Protein AF-A0A7K2YW62-F1 (afdb_monomer_lite)

Secondary structure (DSSP, 8-state):
-HHHHHHHHHHHHHTS----S---------------------------S--EEE--SPPPP--SSS-EEEEGGGTTEEEE-BTTEEEETTEEEEEEEEEEEEETTEEEEEEEEEEEPTT-S--EEEEEEEEE-GGG-SSSPPEEEEEEEEEEPPTT-SEEEEEEETTEEEEEEEETTEEEEEEEEEE-GGGBEEEE--

Foldseek 3Di:
DVVVVVVVVVVVVVVPPDPDDDDDDDDDDDDDDDDDPDDDDDDPDDDPFKFKAADDDDAFDDDPQFAWDFDPVVVGDIDTHDNQWDDDPLKIKGWDDWGWMAIPNFTKIKTWIWIAHNVGDFIKIKIWIWGFDPVQPDVHGDTDTQAIDIGTDDPQFPDWDWYIDPRFIWIWTHHPPDDIDIWGWGQDPPRYTDTDDD

Radius of gyration: 22.55 Å; chains: 1; bounding box: 56×53×60 Å

Sequence (198 aa):
MIVQLIIFIVVTVLAALAIAAFQDDDGGDGPDKASAAAGPVAPQRAGAGTRIGPAAGSVPVADWADRTYSDPSAGGAGFTLTDGAADVGSDRVTLGEVIPANLDGEPAVVVVLTRTPGAGGPPTHLVELFTFAAGNAGPTPSPVGVAAVAVPADPRAVATRWAVGNDAILRIRSYVDSPDETTRYLPGPAGVLVPVGP

pLDDT: mean 80.13, std 22.0, range [32.53, 98.62]

Structure (mmCIF, N/CA/C/O backbone):
data_AF-A0A7K2YW62-F1
#
_entry.id   AF-A0A7K2YW62-F1
#
loop_
_atom_site.group_PDB
_atom_site.id
_atom_site.type_symbol
_atom_site.label_atom_id
_atom_site.label_alt_id
_atom_site.label_comp_id
_atom_site.label_asym_id
_atom_site.label_entity_id
_atom_site.label_seq_id
_atom_site.pdbx_PDB_ins_code
_atom_site.Cartn_x
_atom_site.Cartn_y
_atom_site.Cartn_z
_atom_site.occupancy
_atom_site.B_iso_or_equiv
_atom_site.auth_seq_id
_atom_site.auth_comp_id
_atom_site.auth_asym_id
_atom_site.auth_atom_id
_atom_site.pdbx_PDB_model_num
ATOM 1 N N . MET A 1 1 ? 16.498 33.620 -3.899 1.00 57.81 1 MET A N 1
ATOM 2 C CA . MET A 1 1 ? 16.223 33.702 -2.444 1.00 57.81 1 MET A CA 1
ATOM 3 C C . MET A 1 1 ? 15.095 34.662 -2.053 1.00 57.81 1 MET A C 1
ATOM 5 O O . MET A 1 1 ? 14.438 34.378 -1.068 1.00 57.81 1 MET A O 1
ATOM 9 N N . ILE A 1 2 ? 14.811 35.747 -2.790 1.00 53.44 2 ILE A N 1
ATOM 10 C CA . ILE A 1 2 ? 13.751 36.714 -2.410 1.00 53.44 2 ILE A CA 1
ATOM 11 C C . ILE A 1 2 ? 12.322 36.159 -2.608 1.00 53.44 2 ILE A C 1
ATOM 13 O O . ILE A 1 2 ? 11.441 36.418 -1.798 1.00 53.44 2 ILE A O 1
ATOM 17 N N . VAL A 1 3 ? 12.095 35.321 -3.626 1.00 50.81 3 VAL A N 1
ATOM 18 C CA . VAL A 1 3 ? 10.762 34.760 -3.941 1.00 50.81 3 VAL A CA 1
ATOM 19 C C . VAL A 1 3 ? 10.260 33.783 -2.864 1.00 50.81 3 VAL A C 1
ATOM 21 O O . VAL A 1 3 ? 9.075 33.746 -2.559 1.00 50.81 3 VAL A O 1
ATOM 24 N N . GLN A 1 4 ? 11.167 33.040 -2.226 1.00 52.06 4 GLN A N 1
ATOM 25 C CA . GLN A 1 4 ? 10.828 32.051 -1.195 1.00 52.06 4 GLN A CA 1
ATOM 26 C C . GLN A 1 4 ? 10.422 32.711 0.137 1.00 52.06 4 GLN A C 1
ATOM 28 O O . GLN A 1 4 ? 9.594 32.169 0.862 1.00 52.06 4 GLN A O 1
ATOM 33 N N . LEU A 1 5 ? 10.941 33.915 0.417 1.00 52.81 5 LEU A N 1
ATOM 34 C CA . LEU A 1 5 ? 10.587 34.707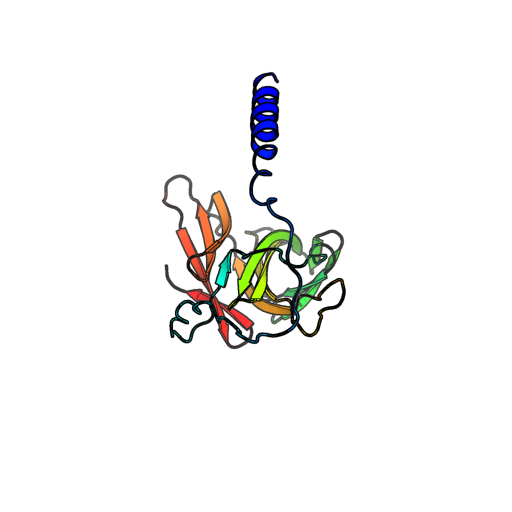 1.600 1.00 52.81 5 LEU A CA 1
ATOM 35 C C . LEU A 1 5 ? 9.173 35.310 1.483 1.00 52.81 5 LEU A C 1
ATOM 37 O O . LEU A 1 5 ? 8.438 35.350 2.465 1.00 52.81 5 LEU A O 1
ATOM 41 N N . ILE A 1 6 ? 8.764 35.723 0.276 1.00 55.66 6 ILE A N 1
ATOM 42 C CA . ILE A 1 6 ? 7.431 36.299 0.024 1.00 55.66 6 ILE A CA 1
ATOM 43 C C . ILE A 1 6 ? 6.335 35.238 0.203 1.00 55.66 6 ILE A C 1
ATOM 45 O O . ILE A 1 6 ? 5.309 35.514 0.819 1.00 55.66 6 ILE A O 1
ATOM 49 N N . ILE A 1 7 ? 6.573 34.008 -0.264 1.00 55.28 7 ILE A N 1
ATOM 50 C CA . ILE A 1 7 ? 5.615 32.900 -0.118 1.00 55.28 7 ILE A CA 1
ATOM 51 C C . ILE A 1 7 ? 5.414 32.547 1.363 1.00 55.28 7 ILE A C 1
ATOM 53 O O . ILE A 1 7 ? 4.280 32.357 1.799 1.00 55.28 7 ILE A O 1
ATOM 57 N N . PHE A 1 8 ? 6.486 32.538 2.162 1.00 50.50 8 PHE A N 1
ATOM 58 C CA . PHE A 1 8 ? 6.389 32.236 3.593 1.00 50.50 8 PHE A CA 1
ATOM 59 C C . PHE A 1 8 ? 5.593 33.300 4.369 1.00 50.50 8 PHE A C 1
ATOM 61 O O . PHE A 1 8 ? 4.803 32.964 5.252 1.00 50.50 8 PHE A O 1
ATOM 68 N N . ILE A 1 9 ? 5.735 34.581 4.008 1.00 54.38 9 ILE A N 1
ATOM 69 C CA . ILE A 1 9 ? 5.003 35.682 4.656 1.00 54.38 9 ILE A CA 1
ATOM 70 C C . ILE A 1 9 ? 3.510 35.654 4.282 1.00 54.38 9 ILE A C 1
ATOM 72 O O . ILE A 1 9 ? 2.667 35.848 5.154 1.00 54.38 9 ILE A O 1
ATOM 76 N N . VAL A 1 10 ? 3.156 35.333 3.031 1.00 51.34 10 VAL A N 1
ATOM 77 C CA . VAL A 1 10 ? 1.742 35.246 2.606 1.00 51.34 10 VAL A CA 1
ATOM 78 C C . VAL A 1 10 ? 1.021 34.058 3.255 1.00 51.34 10 VAL A C 1
ATOM 80 O O . VAL A 1 10 ? -0.120 34.203 3.693 1.00 51.34 10 VAL A O 1
ATOM 83 N N . VAL A 1 11 ? 1.684 32.904 3.392 1.00 51.78 11 VAL A N 1
ATOM 84 C CA . VAL A 1 11 ? 1.084 31.716 4.031 1.00 51.78 11 VAL A CA 1
ATOM 85 C C . VAL A 1 11 ? 0.915 31.909 5.543 1.00 51.78 11 VAL A C 1
ATOM 87 O O . VAL A 1 11 ? -0.086 31.474 6.107 1.00 51.78 11 VAL A O 1
ATOM 90 N N . THR A 1 12 ? 1.832 32.625 6.200 1.00 45.44 12 THR A N 1
ATOM 91 C CA . THR A 1 12 ? 1.751 32.856 7.654 1.00 45.44 12 THR A CA 1
ATOM 92 C C . THR A 1 12 ? 0.661 33.873 8.024 1.00 45.44 12 THR A C 1
ATOM 94 O O . THR A 1 12 ? 0.016 33.724 9.059 1.00 45.44 12 THR A O 1
ATOM 97 N N . VAL A 1 13 ? 0.379 34.871 7.174 1.00 44.81 13 VAL A N 1
ATOM 98 C CA . VAL A 1 13 ? -0.687 35.863 7.438 1.00 44.81 13 VAL A CA 1
ATOM 99 C C . VAL A 1 13 ? -2.095 35.286 7.207 1.00 44.81 13 VAL A C 1
ATOM 101 O O . VAL A 1 13 ? -3.034 35.688 7.890 1.00 44.81 13 VAL A O 1
ATOM 104 N N . LEU A 1 14 ? -2.258 34.289 6.328 1.00 43.44 14 LEU A N 1
ATOM 105 C CA . LEU A 1 14 ? -3.552 33.621 6.108 1.00 43.44 14 LEU A CA 1
ATOM 106 C C . LEU A 1 14 ? -3.931 32.609 7.206 1.00 43.44 14 LEU A C 1
ATOM 108 O O . LEU A 1 14 ? -5.101 32.258 7.321 1.00 43.44 14 LEU A O 1
ATOM 112 N N . ALA A 1 15 ? -2.986 32.185 8.050 1.00 42.28 15 ALA A N 1
ATOM 113 C CA . ALA A 1 15 ? -3.249 31.259 9.156 1.00 42.28 15 ALA A CA 1
ATOM 114 C C . ALA A 1 15 ? -3.751 31.941 10.449 1.00 42.28 15 ALA A C 1
ATOM 116 O O . ALA A 1 15 ? -4.111 31.249 11.398 1.00 42.28 15 ALA A O 1
ATOM 117 N N . ALA A 1 16 ? -3.797 33.278 10.506 1.00 44.84 16 ALA A N 1
ATOM 118 C CA . ALA A 1 16 ? -4.102 34.027 11.732 1.00 44.84 16 ALA A CA 1
ATOM 119 C C . ALA A 1 16 ? -5.469 34.744 11.746 1.00 44.84 16 ALA A C 1
ATOM 121 O O . ALA A 1 16 ? -5.762 35.463 12.699 1.00 44.84 16 ALA A O 1
ATOM 122 N N . LEU A 1 17 ? -6.329 34.563 10.735 1.00 45.72 17 LEU A N 1
ATOM 123 C CA . LEU A 1 17 ? -7.608 35.282 10.637 1.00 45.72 17 LEU A CA 1
ATOM 124 C C . LEU A 1 17 ? -8.813 34.335 10.523 1.00 45.72 17 LEU A C 1
ATOM 126 O O . LEU A 1 17 ? -9.513 34.324 9.516 1.00 45.72 17 LEU A O 1
ATOM 130 N N . ALA A 1 18 ? -9.053 33.538 11.565 1.00 46.16 18 ALA A N 1
ATOM 131 C CA . ALA A 1 18 ? -10.320 32.825 11.763 1.00 46.16 18 ALA A CA 1
ATOM 132 C C . ALA A 1 18 ? -10.539 32.442 13.241 1.00 46.16 18 ALA A C 1
ATOM 134 O O . ALA A 1 18 ? -10.834 31.296 13.560 1.00 46.16 18 ALA A O 1
ATOM 135 N N . ILE A 1 19 ? -10.380 33.395 14.164 1.00 47.38 19 ILE A N 1
ATOM 136 C CA . ILE A 1 19 ? -10.898 33.262 15.536 1.00 47.38 19 ILE A CA 1
ATOM 137 C C . ILE A 1 19 ? -11.647 34.551 15.862 1.00 47.38 19 ILE A C 1
ATOM 139 O O . ILE A 1 19 ? -11.109 35.457 16.486 1.00 47.38 19 ILE A O 1
ATOM 143 N N . ALA A 1 20 ? -12.870 34.667 15.352 1.00 45.06 20 ALA A N 1
ATOM 144 C CA . ALA A 1 20 ? -13.828 35.682 15.777 1.00 45.06 20 ALA A CA 1
ATOM 145 C C . ALA A 1 20 ? -15.228 35.297 15.288 1.00 45.06 20 ALA A C 1
ATOM 147 O O . ALA A 1 20 ? -15.670 35.753 14.239 1.00 45.06 20 ALA A O 1
ATOM 148 N N . ALA A 1 21 ? -15.910 34.433 16.036 1.00 47.75 21 ALA A N 1
ATOM 149 C CA . ALA A 1 21 ? -17.364 34.462 16.164 1.00 47.75 21 ALA A CA 1
ATOM 150 C C . ALA A 1 21 ? -17.775 33.555 17.330 1.00 47.75 21 ALA A C 1
ATOM 152 O O . ALA A 1 21 ? -17.294 32.429 17.424 1.00 47.75 21 ALA A O 1
ATOM 153 N N . PHE A 1 22 ? -18.699 34.060 18.150 1.00 48.50 22 PHE A N 1
ATOM 154 C CA . PHE A 1 22 ? -19.422 33.388 19.237 1.00 48.50 22 PHE A CA 1
ATOM 155 C C . PHE A 1 22 ? -18.778 33.418 20.626 1.00 48.50 22 PHE A C 1
ATOM 157 O O . PHE A 1 22 ? -18.476 32.381 21.207 1.00 48.50 22 PHE A O 1
ATOM 164 N N . GLN A 1 23 ? -18.683 34.621 21.194 1.00 48.25 23 GLN A N 1
ATOM 165 C CA . GLN A 1 23 ? -18.905 34.825 22.627 1.00 48.25 23 GLN A CA 1
ATOM 166 C C . GLN A 1 23 ? -19.709 36.114 22.818 1.00 48.25 23 GLN A C 1
ATOM 168 O O . GLN A 1 23 ? -19.146 37.196 22.775 1.00 48.25 23 GLN A O 1
ATOM 173 N N . ASP A 1 24 ? -21.022 35.955 22.956 1.00 38.53 24 ASP A N 1
ATOM 174 C CA . ASP A 1 24 ? -21.954 36.880 23.609 1.00 38.53 24 ASP A CA 1
ATOM 175 C C . ASP A 1 24 ? -23.173 36.023 23.984 1.00 38.53 24 ASP A C 1
ATOM 177 O O . ASP A 1 24 ? -23.853 35.492 23.105 1.00 38.53 24 ASP A O 1
ATOM 181 N N . ASP A 1 25 ? -23.366 35.714 25.263 1.00 38.94 25 ASP A N 1
ATOM 182 C CA . ASP A 1 25 ? -24.184 36.533 26.169 1.00 38.94 25 ASP A CA 1
ATOM 183 C C . ASP A 1 25 ? -24.491 35.723 27.445 1.00 38.94 25 ASP A C 1
ATOM 185 O O . ASP A 1 25 ? -24.823 34.534 27.399 1.00 38.94 25 ASP A O 1
ATOM 189 N N . ASP A 1 26 ? -24.319 36.376 28.588 1.00 45.12 26 ASP A N 1
ATOM 190 C CA . ASP A 1 26 ? -24.531 35.832 29.926 1.00 45.12 26 ASP A CA 1
ATOM 191 C C . ASP A 1 26 ? -26.024 35.815 30.293 1.00 45.12 26 ASP A C 1
ATOM 193 O O . ASP A 1 26 ? -26.761 36.765 30.035 1.00 45.12 26 ASP A O 1
ATOM 197 N N . GLY A 1 27 ? -26.433 34.799 31.059 1.00 37.59 27 GLY A N 1
ATOM 198 C CA . GLY A 1 27 ? -27.477 34.965 32.074 1.00 37.59 27 GLY A CA 1
ATOM 199 C C . GLY A 1 27 ? -28.699 34.050 31.971 1.00 37.59 27 GLY A C 1
ATOM 200 O O . GLY A 1 27 ? -29.381 33.984 30.953 1.00 37.59 27 GLY A O 1
ATOM 201 N N . GLY A 1 28 ? -29.049 33.431 33.105 1.00 37.34 28 GLY A N 1
ATOM 202 C CA . GLY A 1 28 ? -30.430 33.033 33.391 1.00 37.34 28 GLY A CA 1
ATOM 203 C C . GLY A 1 28 ? -30.590 31.672 34.061 1.00 37.34 28 GLY A C 1
ATOM 204 O O . GLY A 1 28 ? -30.522 30.640 33.404 1.00 37.34 28 GLY A O 1
ATOM 205 N N . ASP A 1 29 ? -30.864 31.696 35.364 1.00 47.38 29 ASP A N 1
ATOM 206 C CA . ASP A 1 29 ? -31.201 30.562 36.227 1.00 47.38 29 ASP A CA 1
ATOM 207 C C . ASP A 1 29 ? -32.405 29.721 35.755 1.00 47.38 29 ASP A C 1
ATOM 209 O O . ASP A 1 29 ? -33.421 30.255 35.305 1.00 47.38 29 ASP A O 1
ATOM 213 N N . GLY A 1 30 ? -32.351 28.408 36.016 1.00 32.53 30 GLY A N 1
ATOM 214 C CA . GLY A 1 30 ? -33.542 27.558 36.138 1.00 32.53 30 GLY A CA 1
ATOM 215 C C . GLY A 1 30 ? -33.292 26.065 35.870 1.00 32.53 30 GLY A C 1
ATOM 216 O O . GLY A 1 30 ? -32.807 25.724 34.792 1.00 32.53 30 GLY A O 1
ATOM 217 N N . PRO A 1 31 ? -33.637 25.147 36.797 1.00 53.25 31 PRO A N 1
ATOM 218 C CA . PRO A 1 31 ? -33.707 23.723 36.495 1.00 53.25 31 PRO A CA 1
ATOM 219 C C . PRO A 1 31 ? -35.040 23.392 35.793 1.00 53.25 31 PRO A C 1
ATOM 221 O O . PRO A 1 31 ? -36.036 24.083 35.988 1.00 53.25 31 PRO A O 1
ATOM 224 N N . ASP A 1 32 ? -35.040 22.306 35.015 1.00 43.00 32 ASP A N 1
ATOM 225 C CA . ASP A 1 32 ? -36.175 21.670 34.315 1.00 43.00 32 ASP A CA 1
ATOM 226 C C . ASP A 1 32 ? -36.505 22.152 32.884 1.00 43.00 32 ASP A C 1
ATOM 228 O O . ASP A 1 32 ? -37.300 23.066 32.672 1.00 43.00 32 ASP A O 1
ATOM 232 N N . LYS A 1 33 ? -36.020 21.402 31.876 1.00 36.47 33 LYS A N 1
ATOM 233 C CA . LYS A 1 33 ? -36.865 20.812 30.809 1.00 36.47 33 LYS A CA 1
ATOM 234 C C . LYS A 1 33 ? -36.079 19.907 29.856 1.00 36.47 33 LYS A C 1
ATOM 236 O O . LYS A 1 33 ? -35.131 20.318 29.199 1.00 36.47 33 LYS A O 1
ATOM 241 N N . ALA A 1 34 ? -36.557 18.672 29.734 1.00 41.81 34 ALA A N 1
ATOM 242 C CA . ALA A 1 34 ? -36.213 17.748 28.666 1.00 41.81 34 ALA A CA 1
ATOM 243 C C . ALA A 1 34 ? -36.587 18.317 27.285 1.00 41.81 34 ALA A C 1
ATOM 245 O O . ALA A 1 34 ? -37.714 18.771 27.099 1.00 41.81 34 ALA A O 1
ATOM 246 N N . SER A 1 35 ? -35.679 18.208 26.313 1.00 36.62 35 SER A N 1
ATOM 247 C CA . SER A 1 35 ? -36.007 17.926 24.909 1.00 36.62 35 SER A CA 1
ATOM 248 C C . SER A 1 35 ? -34.722 17.593 24.148 1.00 36.62 35 SER A C 1
ATOM 250 O O . SER A 1 35 ? -33.934 18.471 23.802 1.00 36.62 35 SER A O 1
ATOM 252 N N . ALA A 1 36 ? -34.488 16.301 23.917 1.00 38.69 36 ALA A N 1
ATOM 253 C CA . ALA A 1 36 ? -33.470 15.831 22.990 1.00 38.69 36 ALA A CA 1
ATOM 254 C C . ALA A 1 36 ? -33.916 16.181 21.5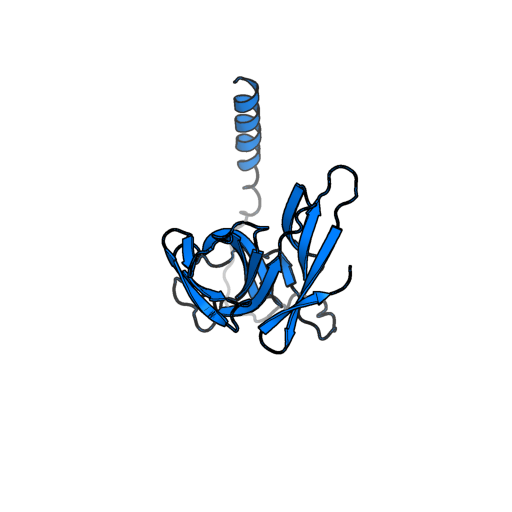62 1.00 38.69 36 ALA A C 1
ATOM 256 O O . ALA A 1 36 ? -34.729 15.479 20.962 1.00 38.69 36 ALA A O 1
ATOM 257 N N . ALA A 1 37 ? -33.403 17.286 21.025 1.00 34.69 37 ALA A N 1
ATOM 258 C CA . ALA A 1 37 ? -33.552 17.617 19.617 1.00 34.69 37 ALA A CA 1
ATOM 259 C C . ALA A 1 37 ? -32.524 16.810 18.809 1.00 34.69 37 ALA A C 1
ATOM 261 O O . ALA A 1 37 ? -31.366 17.198 18.665 1.00 34.69 37 ALA A O 1
ATOM 262 N N . ALA A 1 38 ? -32.962 15.657 18.304 1.00 39.25 38 ALA A N 1
ATOM 263 C CA . ALA A 1 38 ? -32.271 14.916 17.261 1.00 39.25 38 ALA A CA 1
ATOM 264 C C . ALA A 1 38 ? -32.217 15.775 15.984 1.00 39.25 38 ALA A C 1
ATOM 266 O O . ALA A 1 38 ? -33.238 16.004 15.333 1.00 39.25 38 ALA A O 1
ATOM 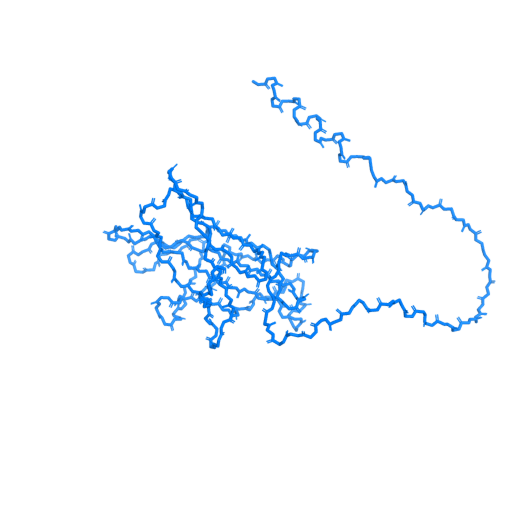267 N N . GLY A 1 39 ? -31.027 16.272 15.643 1.00 32.84 39 GLY A N 1
ATOM 268 C CA . GLY A 1 39 ? -30.754 16.863 14.333 1.00 32.84 39 GLY A CA 1
ATOM 269 C C . GLY A 1 39 ? -30.772 15.784 13.239 1.00 32.84 39 GLY A C 1
ATOM 270 O O . GLY A 1 39 ? -30.443 14.629 13.518 1.00 32.84 39 GLY A O 1
ATOM 271 N N . PRO A 1 40 ? -31.185 16.117 12.004 1.00 34.72 40 PRO A N 1
ATOM 272 C CA . PRO A 1 40 ? -31.485 15.134 10.969 1.00 34.72 40 PRO A CA 1
ATOM 273 C C . PRO A 1 40 ? -30.244 14.325 10.574 1.00 34.72 40 PRO A C 1
ATOM 275 O O . PRO A 1 40 ? -29.272 14.860 10.045 1.00 34.72 40 PRO A O 1
ATOM 278 N N . VAL A 1 41 ? -30.316 13.010 10.798 1.00 45.31 41 VAL A N 1
ATOM 279 C CA . VAL A 1 41 ? -29.395 12.020 10.236 1.00 45.31 41 VAL A CA 1
ATOM 280 C C . VAL A 1 41 ? -29.514 12.101 8.714 1.00 45.31 41 VAL A C 1
ATOM 282 O O . VAL A 1 41 ? -30.563 11.797 8.144 1.00 45.31 41 VAL A O 1
ATOM 285 N N . ALA A 1 42 ? -28.449 12.564 8.058 1.00 41.75 42 ALA A N 1
ATOM 286 C CA . ALA A 1 42 ? -28.353 12.572 6.605 1.00 41.75 42 ALA A CA 1
ATOM 287 C C . ALA A 1 42 ? -28.540 11.140 6.062 1.00 41.75 42 ALA A C 1
ATOM 289 O O . ALA A 1 42 ? -28.126 10.176 6.711 1.00 41.75 42 ALA A O 1
ATOM 290 N N . PRO A 1 43 ? -29.182 10.975 4.892 1.00 38.25 43 PRO A N 1
ATOM 291 C CA . PRO A 1 43 ? -29.675 9.686 4.434 1.00 38.25 43 PRO A CA 1
ATOM 292 C C . PRO A 1 43 ? -28.536 8.679 4.297 1.00 38.25 43 PRO A C 1
ATOM 294 O O . PRO A 1 43 ? -27.649 8.809 3.451 1.00 38.25 43 PRO A O 1
ATOM 297 N N . GLN A 1 44 ? -28.615 7.634 5.115 1.00 48.16 44 GLN A N 1
ATOM 298 C CA . GLN A 1 44 ? -27.837 6.416 4.993 1.00 48.16 44 GLN A CA 1
ATOM 299 C C . GLN A 1 44 ? -28.215 5.769 3.658 1.00 48.16 44 GLN A C 1
ATOM 301 O O . GLN A 1 44 ? -29.204 5.046 3.533 1.00 48.16 44 GLN A O 1
ATOM 306 N N . ARG A 1 45 ? -27.477 6.132 2.605 1.00 36.62 45 ARG A N 1
ATOM 307 C CA . ARG A 1 45 ? -27.730 5.631 1.258 1.00 36.62 45 ARG A CA 1
ATOM 308 C C . ARG A 1 45 ? -27.408 4.142 1.251 1.00 36.62 45 ARG A C 1
ATOM 310 O O . ARG A 1 45 ? -26.251 3.762 1.418 1.00 36.62 45 ARG A O 1
ATOM 317 N N . ALA A 1 46 ? -28.439 3.320 1.098 1.00 39.47 46 ALA A N 1
ATOM 318 C CA . ALA A 1 46 ? -28.327 1.884 0.920 1.00 39.47 46 ALA A CA 1
ATOM 319 C C . ALA A 1 46 ? -27.501 1.562 -0.336 1.00 39.47 46 ALA A C 1
ATOM 321 O O . ALA A 1 46 ? -27.729 2.112 -1.412 1.00 39.47 46 ALA A O 1
ATOM 322 N N . GLY A 1 47 ? -26.534 0.671 -0.157 1.00 36.28 47 GLY A N 1
ATOM 323 C CA . GLY A 1 47 ? -25.652 0.118 -1.175 1.00 36.28 47 GLY A CA 1
ATOM 324 C C . GLY A 1 47 ? -24.634 -0.734 -0.435 1.00 36.28 47 GLY A C 1
ATOM 325 O O . GLY A 1 47 ? -23.715 -0.181 0.163 1.00 36.28 47 GLY A O 1
ATOM 326 N N . ALA A 1 48 ? -24.890 -2.041 -0.368 1.00 47.78 48 ALA A N 1
ATOM 327 C CA . ALA A 1 48 ? -24.065 -3.014 0.337 1.00 47.78 48 ALA A CA 1
ATOM 328 C C . ALA A 1 48 ? -22.735 -3.192 -0.410 1.00 47.78 48 ALA A C 1
ATOM 330 O O . ALA A 1 48 ? -22.628 -3.994 -1.332 1.00 47.78 48 ALA A O 1
ATOM 331 N N . GLY A 1 49 ? -21.749 -2.384 -0.045 1.00 62.81 49 GLY A N 1
ATOM 332 C CA . GLY A 1 49 ? -20.385 -2.454 -0.544 1.00 62.81 49 GLY A CA 1
ATOM 333 C C . GLY A 1 49 ? -19.484 -1.630 0.364 1.00 62.81 49 GLY A C 1
ATOM 334 O O . GLY A 1 49 ? -19.900 -0.567 0.825 1.00 62.81 49 GLY A O 1
ATOM 335 N N . THR A 1 50 ? -18.290 -2.149 0.638 1.00 78.25 50 THR A N 1
ATOM 336 C CA . THR A 1 50 ? -17.242 -1.470 1.404 1.00 78.25 50 THR A CA 1
ATOM 337 C C . THR A 1 50 ? -16.894 -0.131 0.759 1.00 78.25 50 THR A C 1
ATOM 339 O O . THR A 1 50 ? -16.666 -0.069 -0.452 1.00 78.25 50 THR A O 1
ATOM 342 N N . ARG A 1 51 ? -16.856 0.939 1.555 1.00 86.75 51 ARG A N 1
ATOM 343 C CA . ARG A 1 51 ? -16.578 2.310 1.108 1.00 86.75 51 ARG A CA 1
ATOM 344 C C . ARG A 1 51 ? -15.232 2.769 1.626 1.00 86.75 51 ARG A C 1
ATOM 346 O O . ARG A 1 51 ? -15.014 2.805 2.834 1.00 86.75 51 ARG A O 1
ATOM 353 N N . ILE A 1 52 ? -14.359 3.166 0.708 1.00 93.19 52 ILE A N 1
ATOM 354 C CA . ILE A 1 52 ? -13.061 3.755 1.030 1.00 93.19 52 ILE A CA 1
ATOM 355 C C . ILE A 1 52 ? -13.052 5.231 0.651 1.00 93.19 52 ILE A C 1
ATOM 357 O O . ILE A 1 52 ? -13.209 5.584 -0.511 1.00 93.19 52 ILE A O 1
ATOM 361 N N . GLY A 1 53 ? -12.825 6.107 1.620 1.00 93.50 53 GLY A N 1
ATOM 362 C CA . GLY A 1 53 ? -12.781 7.549 1.401 1.00 93.50 53 GLY A CA 1
ATOM 363 C C . GLY A 1 53 ? -11.499 8.182 1.929 1.00 93.50 53 GLY A C 1
ATOM 364 O O . GLY A 1 53 ? -10.776 7.558 2.706 1.00 93.50 53 GLY A O 1
ATOM 365 N N . PRO A 1 54 ? -11.197 9.431 1.534 1.00 94.19 54 PRO A N 1
ATOM 366 C CA . PRO A 1 54 ? -10.199 10.232 2.232 1.00 94.19 54 PRO A CA 1
ATOM 367 C C . PRO A 1 54 ? -10.520 10.294 3.730 1.00 94.19 54 PRO A C 1
ATOM 369 O O . PRO A 1 54 ? -11.691 10.262 4.116 1.00 94.19 54 PRO A O 1
ATOM 372 N N . ALA A 1 55 ? -9.495 10.399 4.577 1.00 90.69 55 ALA A N 1
ATOM 373 C CA . ALA A 1 55 ? -9.714 10.562 6.010 1.00 90.69 55 ALA A CA 1
ATOM 374 C C . ALA A 1 55 ? -10.608 11.778 6.310 1.00 90.69 55 ALA A C 1
ATOM 376 O O . ALA A 1 55 ? -10.377 12.879 5.808 1.00 90.69 55 ALA A O 1
ATOM 377 N N . ALA A 1 56 ? -11.605 11.576 7.171 1.00 80.25 56 ALA A N 1
ATOM 378 C CA . ALA A 1 56 ? -12.409 12.639 7.751 1.00 80.25 56 ALA A CA 1
ATOM 379 C C . ALA A 1 56 ? -11.975 12.827 9.212 1.00 80.25 56 ALA A C 1
ATOM 381 O O . ALA A 1 56 ? -12.234 11.971 10.054 1.00 80.25 56 ALA A O 1
ATOM 382 N N . GLY A 1 57 ? -11.289 13.933 9.507 1.00 80.88 57 GLY A N 1
ATOM 383 C CA . GLY A 1 57 ? -10.767 14.222 10.846 1.00 80.88 57 GLY A CA 1
ATOM 384 C C . GLY A 1 57 ? -9.387 13.616 11.125 1.00 80.88 57 GLY A C 1
ATOM 385 O O . GLY A 1 57 ? -8.630 13.286 10.212 1.00 80.88 57 GLY A O 1
ATOM 386 N N . SER A 1 58 ? -9.028 13.536 12.406 1.00 80.12 58 SER A N 1
ATOM 387 C CA . SER A 1 58 ? -7.725 13.033 12.849 1.00 80.12 58 SER A CA 1
ATOM 388 C C . SER A 1 58 ? -7.660 11.511 12.739 1.00 80.12 58 SER A C 1
ATOM 390 O O . SER A 1 58 ? -8.492 10.807 13.306 1.00 80.12 58 SER A O 1
ATOM 392 N N . VAL A 1 59 ? -6.643 10.999 12.047 1.00 83.38 59 VAL A N 1
ATOM 393 C CA . VAL A 1 59 ? -6.343 9.562 12.014 1.00 83.38 59 VAL A CA 1
ATOM 394 C C . VAL A 1 59 ? -5.364 9.237 13.140 1.00 83.38 59 VAL A C 1
ATOM 396 O O . VAL A 1 59 ? -4.425 10.012 13.351 1.00 83.38 59 VAL A O 1
ATOM 399 N N . PRO A 1 60 ? -5.551 8.128 13.877 1.00 85.75 60 PRO A N 1
ATOM 400 C CA . PRO A 1 60 ? -4.601 7.748 14.906 1.00 85.75 60 PRO A CA 1
ATOM 401 C C . PRO A 1 60 ? -3.183 7.552 14.359 1.00 85.75 60 PRO A C 1
ATOM 403 O O . PRO A 1 60 ? -2.980 7.073 13.242 1.00 85.75 60 PRO A O 1
ATOM 406 N N . VAL A 1 61 ? -2.195 7.926 15.169 1.00 85.50 61 VAL A N 1
ATOM 407 C CA . VAL A 1 61 ? -0.778 7.804 14.818 1.00 85.50 61 VAL A CA 1
ATOM 408 C C . VAL A 1 61 ? -0.282 6.411 15.196 1.00 85.50 61 VAL A C 1
ATOM 410 O O . VAL A 1 61 ? -0.524 5.940 16.306 1.00 85.50 61 VAL A O 1
ATOM 413 N N . ALA A 1 62 ? 0.437 5.771 14.278 1.00 90.81 62 ALA A N 1
ATOM 414 C CA . ALA A 1 62 ? 1.160 4.530 14.510 1.00 90.81 62 ALA A CA 1
ATOM 415 C C . ALA A 1 62 ? 2.595 4.670 13.997 1.00 90.81 62 ALA A C 1
ATOM 417 O O . ALA A 1 62 ? 2.865 5.470 13.099 1.00 90.81 62 ALA A O 1
ATOM 418 N N . ASP A 1 63 ? 3.502 3.881 14.566 1.00 93.56 63 ASP A N 1
ATOM 419 C CA . ASP A 1 63 ? 4.876 3.799 14.091 1.00 93.56 63 ASP A CA 1
ATOM 420 C C . ASP A 1 63 ? 4.940 2.899 12.851 1.00 93.56 63 ASP A C 1
ATOM 422 O O . ASP A 1 63 ? 5.045 1.677 12.935 1.00 93.56 63 ASP A O 1
ATOM 426 N N . TRP A 1 64 ? 4.751 3.501 11.678 1.00 95.69 64 TRP A N 1
ATOM 427 C CA . TRP A 1 64 ? 4.772 2.780 10.405 1.00 95.69 64 TRP A CA 1
ATOM 428 C C . TRP A 1 64 ? 6.192 2.399 9.970 1.00 95.69 64 TRP A C 1
ATOM 430 O O . TRP A 1 64 ? 6.353 1.509 9.132 1.00 95.69 64 TRP A O 1
ATOM 440 N N . ALA A 1 65 ? 7.213 3.064 10.512 1.00 97.31 65 ALA A N 1
ATOM 441 C CA . ALA A 1 65 ? 8.606 2.795 10.187 1.00 97.31 65 ALA A CA 1
ATOM 442 C C . ALA A 1 65 ? 9.145 1.578 10.958 1.00 97.31 65 ALA A C 1
ATOM 444 O O . ALA A 1 65 ? 9.966 0.841 10.409 1.00 97.31 65 ALA A O 1
ATOM 445 N N . ASP A 1 66 ? 8.618 1.317 12.156 1.00 96.56 66 ASP A N 1
ATOM 446 C CA . ASP A 1 66 ? 9.046 0.227 13.037 1.00 96.56 66 ASP A CA 1
ATOM 447 C C . ASP A 1 66 ? 7.890 -0.742 13.333 1.00 96.56 66 ASP A C 1
ATOM 449 O O . ASP A 1 66 ? 7.298 -0.776 14.416 1.00 96.56 66 ASP A O 1
ATOM 453 N N . ARG A 1 67 ? 7.528 -1.544 12.321 1.00 94.69 67 ARG A N 1
ATOM 454 C CA . ARG A 1 67 ? 6.357 -2.434 12.361 1.00 94.69 67 ARG A CA 1
ATOM 455 C C . ARG A 1 67 ? 6.525 -3.699 11.520 1.00 94.69 67 ARG A C 1
ATOM 457 O O . ARG A 1 67 ? 7.187 -3.702 10.486 1.00 94.69 67 ARG A O 1
ATOM 464 N N . THR A 1 68 ? 5.843 -4.767 11.938 1.00 95.38 68 THR A N 1
ATOM 465 C CA . THR A 1 68 ? 5.639 -5.984 11.140 1.00 95.38 68 THR A CA 1
ATOM 466 C C . THR A 1 68 ? 4.497 -5.836 10.132 1.00 95.38 68 THR A C 1
ATOM 468 O O . THR A 1 68 ? 3.370 -5.501 10.503 1.00 95.38 68 THR A O 1
ATOM 471 N N . TYR A 1 69 ? 4.791 -6.154 8.876 1.00 95.12 69 TYR A N 1
ATOM 472 C CA . TYR A 1 69 ? 3.866 -6.174 7.745 1.00 95.12 69 TYR A CA 1
ATOM 473 C C . TYR A 1 69 ? 3.691 -7.593 7.219 1.00 95.12 69 TYR A C 1
ATOM 475 O O . TYR A 1 69 ? 4.591 -8.428 7.362 1.00 95.12 69 TYR A O 1
ATOM 483 N N . SER A 1 70 ? 2.550 -7.855 6.586 1.00 91.44 70 SER A N 1
ATOM 484 C CA . SER A 1 70 ? 2.326 -9.110 5.864 1.00 91.44 70 SER A CA 1
ATOM 485 C C . SER A 1 70 ? 2.845 -8.976 4.435 1.00 91.44 70 SER A C 1
ATOM 487 O O . SER A 1 70 ? 2.644 -7.947 3.796 1.00 91.44 70 SER A O 1
ATOM 489 N N . ASP A 1 71 ? 3.483 -10.012 3.894 1.00 91.12 71 ASP A N 1
ATOM 490 C CA . ASP A 1 71 ? 3.894 -10.042 2.491 1.00 91.12 71 ASP A CA 1
ATOM 491 C C . ASP A 1 71 ? 2.825 -10.710 1.607 1.00 91.12 71 ASP A C 1
ATOM 493 O O . ASP A 1 71 ? 2.784 -11.945 1.518 1.00 91.12 71 ASP A O 1
ATOM 497 N N . PRO A 1 72 ? 1.985 -9.938 0.888 1.00 89.25 72 PRO A N 1
ATOM 498 C CA . PRO A 1 72 ? 0.977 -10.509 -0.003 1.00 89.25 72 PRO A CA 1
ATOM 499 C C . PRO A 1 72 ? 1.572 -11.278 -1.194 1.00 89.25 72 PRO A C 1
ATOM 501 O O . PRO A 1 72 ? 0.872 -12.090 -1.795 1.00 89.25 72 PRO A O 1
ATOM 504 N N . SER A 1 73 ? 2.848 -11.070 -1.543 1.00 87.50 73 SER A N 1
ATOM 505 C CA . SER A 1 73 ? 3.512 -11.810 -2.630 1.00 87.50 73 SER A CA 1
ATOM 506 C C . SER A 1 73 ? 4.076 -13.168 -2.198 1.00 87.50 73 SER A C 1
ATOM 508 O O . SER A 1 73 ? 4.298 -14.031 -3.045 1.00 87.50 73 SER A O 1
ATOM 510 N N . ALA A 1 74 ? 4.259 -13.384 -0.892 1.00 84.69 74 ALA A N 1
ATOM 511 C CA . ALA A 1 74 ? 4.815 -14.609 -0.314 1.00 84.69 74 ALA A CA 1
ATOM 512 C C . ALA A 1 74 ? 3.787 -15.378 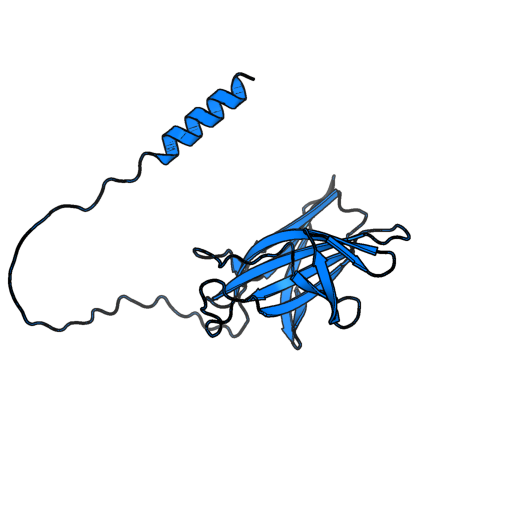0.535 1.00 84.69 74 ALA A C 1
ATOM 514 O O . ALA A 1 74 ? 4.132 -16.010 1.533 1.00 84.69 74 ALA A O 1
ATOM 515 N N . GLY A 1 75 ? 2.503 -15.298 0.170 1.00 76.62 75 GLY A N 1
ATOM 516 C CA . GLY A 1 75 ? 1.430 -16.014 0.868 1.00 76.62 75 GLY A CA 1
ATOM 517 C C . GLY A 1 75 ? 1.169 -15.522 2.297 1.00 76.62 75 GLY A C 1
ATOM 518 O O . GLY A 1 75 ? 0.651 -16.283 3.109 1.00 76.62 75 GLY A O 1
ATOM 519 N N . GLY A 1 76 ? 1.533 -14.274 2.612 1.00 78.25 76 GLY A N 1
ATOM 520 C CA . GLY A 1 76 ? 1.297 -13.652 3.917 1.00 78.25 76 GLY A CA 1
ATOM 521 C C . GLY A 1 76 ? 2.434 -13.813 4.928 1.00 78.25 76 GLY A C 1
ATOM 522 O O . GLY A 1 76 ? 2.234 -13.512 6.101 1.00 78.25 76 GLY A O 1
ATOM 523 N N . ALA A 1 77 ? 3.621 -14.273 4.515 1.00 88.38 77 ALA A N 1
ATOM 524 C CA . ALA A 1 77 ? 4.791 -14.296 5.395 1.00 88.38 77 ALA A CA 1
ATOM 525 C C . ALA A 1 77 ? 5.099 -12.889 5.942 1.00 88.38 77 ALA A C 1
ATOM 527 O O . ALA A 1 77 ? 5.098 -11.913 5.196 1.00 88.38 77 ALA A O 1
ATOM 528 N N . GLY A 1 78 ? 5.348 -12.772 7.245 1.00 93.06 78 GLY A N 1
ATOM 529 C CA . GLY A 1 78 ? 5.620 -11.482 7.877 1.00 93.06 78 GLY A CA 1
ATOM 530 C C . GLY A 1 78 ? 7.069 -11.021 7.703 1.00 93.06 78 GLY A C 1
ATOM 531 O O . GLY A 1 78 ? 7.987 -11.841 7.728 1.00 93.06 78 GLY A O 1
ATOM 532 N N . PHE A 1 79 ? 7.285 -9.711 7.603 1.00 96.12 79 PHE A N 1
ATOM 533 C CA . PHE A 1 79 ? 8.601 -9.079 7.754 1.00 96.12 79 PHE A CA 1
ATOM 534 C C . PHE A 1 79 ? 8.481 -7.807 8.593 1.00 96.12 79 PHE A C 1
ATOM 536 O O . PHE A 1 79 ? 7.431 -7.168 8.617 1.00 96.12 79 PHE A O 1
ATOM 543 N N . THR A 1 80 ? 9.551 -7.436 9.289 1.00 97.81 80 THR A N 1
ATOM 544 C CA . THR A 1 80 ? 9.563 -6.270 10.181 1.00 97.81 80 THR A CA 1
ATOM 545 C C . THR A 1 80 ? 10.416 -5.175 9.580 1.00 97.81 80 THR A C 1
ATOM 547 O O . THR A 1 80 ? 11.595 -5.406 9.324 1.00 97.81 80 THR A O 1
ATOM 550 N N . LEU A 1 81 ? 9.821 -4.001 9.368 1.00 98.50 81 LEU A N 1
ATOM 551 C CA . LEU A 1 81 ? 10.589 -2.790 9.121 1.00 98.50 81 LEU A CA 1
ATOM 552 C C . LEU A 1 81 ? 11.245 -2.335 10.424 1.00 98.50 81 LEU A C 1
ATOM 554 O O . LEU A 1 81 ? 10.635 -2.404 11.492 1.00 98.50 81 LEU A O 1
ATOM 558 N N . THR A 1 82 ? 12.481 -1.872 10.308 1.00 98.31 82 THR A N 1
ATOM 559 C CA . THR A 1 82 ? 13.204 -1.143 11.347 1.00 98.31 82 THR A CA 1
ATOM 560 C C . THR A 1 82 ? 13.725 0.136 10.717 1.00 98.31 82 THR A C 1
ATOM 562 O O . THR A 1 82 ? 14.335 0.083 9.642 1.00 98.31 82 THR A O 1
ATOM 565 N N . ASP A 1 83 ? 13.420 1.279 11.326 1.00 97.50 83 ASP A N 1
ATOM 566 C CA . ASP A 1 83 ? 13.709 2.608 10.780 1.00 97.50 83 ASP A CA 1
ATOM 567 C C . ASP A 1 83 ? 13.228 2.771 9.318 1.00 97.50 83 ASP A C 1
ATOM 569 O O . ASP A 1 83 ? 13.892 3.358 8.457 1.00 97.50 83 ASP A O 1
ATOM 573 N N . GLY A 1 84 ? 12.060 2.199 9.003 1.00 98.06 84 GLY A N 1
ATOM 574 C CA . GLY A 1 84 ? 11.405 2.318 7.701 1.00 98.06 84 GLY A CA 1
ATOM 575 C C . GLY A 1 84 ? 11.913 1.359 6.629 1.00 98.06 84 GLY A C 1
ATOM 576 O O . GLY A 1 84 ? 11.539 1.514 5.463 1.00 98.06 84 GLY A O 1
ATOM 577 N N . ALA A 1 85 ? 12.740 0.367 6.972 1.00 98.38 85 ALA A N 1
ATOM 578 C CA . ALA A 1 85 ? 13.256 -0.577 5.988 1.00 98.38 85 ALA A CA 1
ATOM 579 C C . ALA A 1 85 ? 13.509 -1.994 6.529 1.00 98.38 85 ALA A C 1
ATOM 581 O O . ALA A 1 85 ? 13.701 -2.202 7.720 1.00 98.38 85 ALA A O 1
ATOM 582 N N . ALA A 1 86 ? 13.526 -2.975 5.628 1.00 98.25 86 ALA A N 1
ATOM 583 C CA . ALA A 1 86 ? 13.839 -4.370 5.923 1.00 98.25 86 ALA A CA 1
ATOM 584 C C . ALA A 1 86 ? 14.547 -5.040 4.745 1.00 98.25 86 ALA A C 1
ATOM 586 O O . ALA A 1 86 ? 14.272 -4.721 3.586 1.00 98.25 86 ALA A O 1
ATOM 587 N N . ASP A 1 87 ? 15.398 -6.017 5.045 1.00 97.50 87 ASP A N 1
ATOM 588 C CA . ASP A 1 87 ? 15.955 -6.937 4.053 1.00 97.50 87 ASP A CA 1
ATOM 589 C C . ASP A 1 87 ? 15.178 -8.259 4.105 1.00 97.50 87 ASP A C 1
ATOM 591 O O . ASP A 1 87 ? 15.072 -8.894 5.156 1.00 97.50 87 ASP A O 1
ATOM 595 N N . VAL A 1 88 ? 14.606 -8.667 2.971 1.00 95.38 88 VAL A N 1
ATOM 596 C CA . VAL A 1 88 ? 13.813 -9.897 2.831 1.00 95.38 88 VAL A CA 1
ATOM 597 C C . VAL A 1 88 ? 14.480 -10.771 1.775 1.00 95.38 88 VAL A C 1
ATOM 599 O O . VAL A 1 88 ? 14.296 -10.586 0.573 1.00 95.38 88 VAL A O 1
ATOM 602 N N . GLY A 1 89 ? 15.301 -11.721 2.223 1.00 93.12 89 GLY A N 1
ATOM 603 C CA . GLY A 1 89 ? 16.169 -12.474 1.318 1.00 93.12 89 GLY A CA 1
ATOM 604 C C . GLY A 1 89 ? 17.189 -11.546 0.653 1.00 93.12 89 GLY A C 1
ATOM 605 O O . GLY A 1 89 ? 17.970 -10.900 1.345 1.00 93.12 89 GLY A O 1
ATOM 606 N N . SER A 1 90 ? 17.189 -11.486 -0.681 1.00 95.50 90 SER A N 1
ATOM 607 C CA . SER A 1 90 ? 18.019 -10.546 -1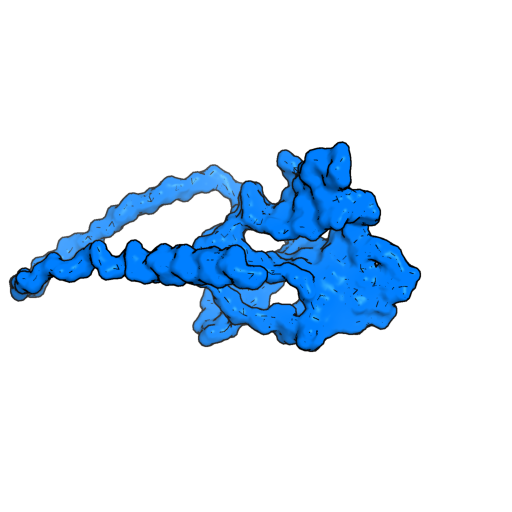.451 1.00 95.50 90 SER A CA 1
ATOM 608 C C . SER A 1 90 ? 17.389 -9.166 -1.637 1.00 95.50 90 SER A C 1
ATOM 610 O O . SER A 1 90 ? 18.047 -8.270 -2.159 1.00 95.50 90 SER A O 1
ATOM 612 N N . ASP A 1 91 ? 16.117 -9.002 -1.289 1.00 97.12 91 ASP A N 1
ATOM 613 C CA . ASP A 1 91 ? 15.340 -7.826 -1.660 1.00 97.12 91 ASP A CA 1
ATOM 614 C C . ASP A 1 91 ? 15.324 -6.799 -0.532 1.00 97.12 91 ASP A C 1
ATOM 616 O O . ASP A 1 91 ? 15.297 -7.152 0.649 1.00 97.12 91 ASP A O 1
ATOM 620 N N . ARG A 1 92 ? 15.268 -5.517 -0.899 1.00 97.81 92 ARG A N 1
ATOM 621 C CA . ARG A 1 92 ? 15.109 -4.413 0.053 1.00 97.81 92 ARG A CA 1
ATOM 622 C C . ARG A 1 92 ? 13.666 -3.934 0.041 1.00 97.81 92 ARG A C 1
ATOM 624 O O . ARG A 1 92 ? 13.169 -3.539 -1.012 1.00 97.81 92 ARG A O 1
ATOM 631 N N . VAL A 1 93 ? 13.007 -3.916 1.194 1.00 98.44 93 VAL A N 1
ATOM 632 C CA . VAL A 1 93 ? 11.680 -3.314 1.372 1.00 98.44 93 VAL A CA 1
ATOM 633 C C . VAL A 1 93 ? 11.821 -2.002 2.137 1.00 98.44 93 VAL A C 1
ATOM 635 O O . VAL A 1 93 ? 12.480 -1.967 3.173 1.00 98.44 93 VAL A O 1
ATOM 638 N N . THR A 1 94 ? 11.217 -0.925 1.641 1.00 98.62 94 THR A N 1
ATOM 639 C CA . THR A 1 94 ? 11.231 0.400 2.285 1.00 98.62 94 THR A CA 1
ATOM 640 C C . THR A 1 94 ? 9.828 0.976 2.397 1.00 98.62 94 THR A C 1
ATOM 642 O O . THR A 1 94 ? 9.017 0.809 1.483 1.00 98.62 94 THR A O 1
ATOM 645 N N . LEU A 1 95 ? 9.555 1.707 3.475 1.00 98.56 95 LEU A N 1
ATOM 646 C CA . LEU A 1 95 ? 8.353 2.522 3.616 1.00 98.56 95 LEU A CA 1
ATOM 647 C C . LEU A 1 95 ? 8.353 3.637 2.561 1.00 98.56 95 LEU A C 1
ATOM 649 O O . LEU A 1 95 ? 9.326 4.379 2.442 1.00 98.56 95 LEU A O 1
ATOM 653 N N . GLY A 1 96 ? 7.280 3.724 1.777 1.00 97.12 96 GLY A N 1
ATOM 654 C CA . GLY A 1 96 ? 7.116 4.728 0.727 1.00 97.12 96 GLY A CA 1
ATOM 655 C C . GLY A 1 96 ? 6.113 5.804 1.123 1.00 97.12 96 GLY A C 1
ATOM 656 O O . GLY A 1 96 ? 6.486 6.948 1.371 1.00 97.12 96 GLY A O 1
ATOM 657 N N . GLU A 1 97 ? 4.835 5.434 1.188 1.00 97.25 97 GLU A N 1
ATOM 658 C CA . GLU A 1 97 ? 3.738 6.365 1.470 1.00 97.25 97 GLU A CA 1
ATOM 659 C C . GLU A 1 97 ? 2.843 5.832 2.593 1.00 97.25 97 GLU A C 1
ATOM 661 O O . GLU A 1 97 ? 2.590 4.633 2.700 1.00 97.25 97 GLU A O 1
ATOM 666 N N . VAL A 1 98 ? 2.330 6.747 3.414 1.00 97.50 98 VAL A N 1
ATOM 667 C CA . VAL A 1 98 ? 1.307 6.479 4.430 1.00 97.50 98 VAL A CA 1
ATOM 668 C C . VAL A 1 98 ? 0.160 7.441 4.161 1.00 97.50 98 VAL A C 1
ATOM 670 O O . VAL A 1 98 ? 0.310 8.652 4.318 1.00 97.50 98 VAL A O 1
ATOM 673 N N . ILE A 1 99 ? -0.974 6.911 3.711 1.00 97.75 99 ILE A N 1
ATOM 674 C CA . ILE A 1 99 ? -2.097 7.697 3.204 1.00 97.75 99 ILE A CA 1
ATOM 675 C C . ILE A 1 99 ? -3.268 7.579 4.185 1.00 97.75 99 ILE A C 1
ATOM 677 O O . ILE A 1 99 ? -3.855 6.498 4.308 1.00 97.75 99 ILE A O 1
ATOM 681 N N . PRO A 1 100 ? -3.641 8.673 4.873 1.00 96.44 100 PRO A N 1
ATOM 682 C CA . PRO A 1 100 ? -4.837 8.717 5.704 1.00 96.44 100 PRO A CA 1
ATOM 683 C C . PRO A 1 100 ? -6.098 8.392 4.897 1.00 96.44 100 PRO A C 1
ATOM 685 O O . PRO A 1 100 ? -6.335 8.966 3.831 1.00 96.44 100 PRO A O 1
ATOM 688 N N . ALA A 1 101 ? -6.929 7.503 5.432 1.00 96.12 101 ALA A N 1
ATOM 689 C CA . ALA A 1 101 ? -8.145 7.027 4.793 1.00 96.12 101 ALA A CA 1
ATOM 690 C C . ALA A 1 101 ? -9.305 6.910 5.794 1.00 96.12 101 ALA A C 1
ATOM 692 O O . ALA A 1 101 ? -9.170 7.107 7.004 1.00 96.12 101 ALA A O 1
ATOM 693 N N . ASN A 1 102 ? -10.465 6.568 5.261 1.00 94.75 102 ASN A N 1
ATOM 694 C CA . ASN A 1 102 ? -11.644 6.161 5.994 1.00 94.75 102 ASN A CA 1
ATOM 695 C C . ASN A 1 102 ? -12.184 4.878 5.354 1.00 94.75 102 ASN A C 1
ATOM 697 O O . ASN A 1 102 ? -12.250 4.794 4.125 1.00 94.75 102 ASN A O 1
ATOM 701 N N . LEU A 1 103 ? -12.542 3.892 6.172 1.00 93.06 103 LEU A N 1
ATOM 702 C CA . LEU A 1 103 ? -13.164 2.647 5.737 1.00 93.06 103 LEU A CA 1
ATOM 703 C C . LEU A 1 103 ? -14.520 2.523 6.423 1.00 93.06 103 LEU A C 1
ATOM 705 O O . LEU A 1 103 ? -14.581 2.382 7.640 1.00 93.06 103 LEU A O 1
ATOM 709 N N . ASP A 1 104 ? -15.599 2.581 5.648 1.00 91.12 104 ASP A N 1
ATOM 710 C CA . ASP A 1 104 ? -16.972 2.430 6.148 1.00 91.12 104 ASP A CA 1
ATOM 711 C C . ASP A 1 104 ? -17.341 3.381 7.307 1.00 91.12 104 ASP A C 1
ATOM 713 O O . ASP A 1 104 ? -18.169 3.059 8.156 1.00 91.12 104 ASP A O 1
ATOM 717 N N . GLY A 1 105 ? -16.760 4.583 7.329 1.00 88.50 105 GLY A N 1
ATOM 718 C CA . GLY A 1 105 ? -16.960 5.573 8.389 1.00 88.50 105 GLY A CA 1
ATOM 719 C C . GLY A 1 105 ? -15.871 5.562 9.462 1.00 88.50 105 GLY A C 1
ATOM 720 O O . GLY A 1 105 ? -15.727 6.563 10.161 1.00 88.50 105 GLY A O 1
ATOM 721 N N . GLU A 1 106 ? -15.031 4.531 9.529 1.00 90.00 106 GLU A N 1
ATOM 722 C CA . GLU A 1 106 ? -13.991 4.380 10.551 1.00 90.00 106 GLU A CA 1
ATOM 723 C C . GLU A 1 106 ? -12.604 4.857 10.077 1.00 90.00 106 GLU A C 1
ATOM 725 O O . GLU A 1 106 ? -12.283 4.749 8.887 1.00 90.00 106 GLU A O 1
ATOM 730 N N . PRO A 1 107 ? -11.739 5.366 10.979 1.00 91.94 107 PRO A N 1
ATOM 731 C CA . PRO A 1 107 ? -10.365 5.721 10.639 1.00 91.94 107 PRO A CA 1
ATOM 732 C C . PRO A 1 107 ? -9.589 4.540 10.042 1.00 91.94 107 PRO A C 1
ATOM 734 O O . PRO A 1 107 ? -9.557 3.438 10.600 1.00 91.94 107 PRO A O 1
ATOM 737 N N . ALA A 1 108 ? -8.911 4.797 8.926 1.00 94.88 108 ALA A N 1
ATOM 738 C CA . ALA A 1 108 ? -8.098 3.817 8.223 1.00 94.88 108 ALA A CA 1
ATOM 739 C C . ALA A 1 108 ? -6.813 4.454 7.679 1.00 94.88 108 ALA A C 1
ATOM 741 O O . ALA A 1 108 ? -6.686 5.678 7.595 1.00 94.88 108 ALA A O 1
ATOM 742 N N . VAL A 1 109 ? -5.848 3.623 7.298 1.00 97.12 109 VAL A N 1
ATOM 743 C CA . VAL A 1 109 ? -4.609 4.056 6.639 1.00 97.12 109 VAL A CA 1
ATOM 744 C C . VAL A 1 109 ? -4.255 3.076 5.535 1.00 97.12 109 VAL A C 1
ATOM 746 O O . VAL A 1 109 ? -4.307 1.867 5.740 1.00 97.12 109 VAL A O 1
ATOM 749 N N . VAL A 1 110 ? -3.859 3.598 4.378 1.00 97.81 110 VAL A N 1
ATOM 750 C CA . VAL A 1 110 ? -3.199 2.813 3.332 1.00 97.81 110 VAL A CA 1
ATOM 751 C C . VAL A 1 110 ? -1.698 3.015 3.469 1.00 97.81 110 VAL A C 1
ATOM 753 O O . VAL A 1 110 ? -1.216 4.143 3.379 1.00 97.81 110 VAL A O 1
ATOM 756 N N . VAL A 1 111 ? -0.962 1.932 3.678 1.00 98.25 111 VAL A N 1
ATOM 757 C CA . VAL A 1 111 ? 0.501 1.940 3.680 1.00 98.25 111 VAL A CA 1
ATOM 758 C C . VAL A 1 111 ? 0.993 1.368 2.363 1.00 98.25 111 VAL A C 1
ATOM 760 O O . VAL A 1 111 ? 0.533 0.317 1.918 1.00 98.25 111 VAL A O 1
ATOM 763 N N . VAL A 1 112 ? 1.941 2.063 1.747 1.00 98.31 112 VAL A N 1
ATOM 764 C CA . VAL A 1 112 ? 2.616 1.642 0.525 1.00 98.31 112 VAL A CA 1
ATOM 765 C C . VAL A 1 112 ? 4.080 1.417 0.852 1.00 98.31 112 VAL A C 1
ATOM 767 O O . VAL A 1 112 ? 4.805 2.347 1.213 1.00 98.31 112 VAL A O 1
ATOM 770 N N . LEU A 1 113 ? 4.519 0.177 0.688 1.00 98.44 113 LEU A N 1
ATOM 771 C CA . LEU A 1 113 ? 5.919 -0.210 0.757 1.00 98.44 113 LEU A CA 1
ATOM 772 C C . LEU A 1 113 ? 6.447 -0.465 -0.650 1.00 98.44 113 LEU A C 1
ATOM 774 O O . LEU A 1 113 ? 5.718 -0.936 -1.525 1.00 98.44 113 LEU A O 1
ATOM 778 N N . THR A 1 114 ? 7.736 -0.230 -0.849 1.00 97.81 114 THR A N 1
ATOM 779 C CA . THR A 1 114 ? 8.428 -0.525 -2.104 1.00 97.81 114 THR A CA 1
ATOM 780 C C . THR A 1 114 ? 9.430 -1.639 -1.870 1.00 97.81 114 THR A C 1
ATOM 782 O O . THR A 1 114 ? 10.370 -1.479 -1.095 1.00 97.81 114 THR A O 1
ATOM 785 N N . ARG A 1 115 ? 9.243 -2.768 -2.554 1.00 97.88 115 ARG A N 1
ATOM 786 C CA . ARG A 1 115 ? 10.213 -3.859 -2.633 1.00 97.88 115 ARG A CA 1
ATOM 787 C C . ARG A 1 115 ? 11.076 -3.687 -3.875 1.00 97.88 115 ARG A C 1
ATOM 789 O O . ARG A 1 115 ? 10.573 -3.784 -4.992 1.00 97.88 115 ARG A O 1
ATOM 796 N N . THR A 1 116 ? 12.369 -3.489 -3.675 1.00 97.62 116 THR A N 1
ATOM 797 C CA . THR A 1 116 ? 13.376 -3.466 -4.736 1.00 97.62 116 THR A CA 1
ATOM 798 C C . THR A 1 116 ? 14.061 -4.832 -4.802 1.00 97.62 116 THR A C 1
ATOM 800 O O . THR A 1 116 ? 14.680 -5.231 -3.810 1.00 97.62 116 THR A O 1
ATOM 803 N N . PRO A 1 117 ? 13.963 -5.558 -5.930 1.00 96.19 117 PRO A N 1
ATOM 804 C CA . PRO A 1 117 ? 14.571 -6.875 -6.057 1.00 96.19 117 PRO A CA 1
ATOM 805 C C . PRO A 1 117 ? 16.099 -6.783 -6.086 1.00 96.19 117 PRO A C 1
ATOM 807 O O . PRO A 1 117 ? 16.664 -5.997 -6.851 1.00 96.19 117 PRO A O 1
ATOM 810 N N . GLY A 1 118 ? 16.782 -7.621 -5.303 1.00 94.81 118 GLY A N 1
ATOM 811 C CA . GLY A 1 118 ? 18.253 -7.626 -5.245 1.00 94.81 118 GLY A CA 1
ATOM 812 C C . GLY A 1 118 ? 18.921 -8.055 -6.553 1.00 94.81 118 GLY A C 1
ATOM 813 O O . GLY A 1 118 ? 20.017 -7.607 -6.880 1.00 94.81 118 GLY A O 1
ATOM 814 N N . ALA A 1 119 ? 18.232 -8.886 -7.340 1.00 91.44 119 ALA A N 1
ATOM 815 C CA . ALA A 1 119 ? 18.680 -9.328 -8.660 1.00 91.44 119 ALA A CA 1
ATOM 816 C C . ALA A 1 119 ? 18.531 -8.252 -9.759 1.00 91.44 119 ALA A C 1
ATOM 818 O O . ALA A 1 119 ? 18.920 -8.484 -10.904 1.00 91.44 119 ALA A O 1
ATOM 819 N N . GLY A 1 120 ? 17.968 -7.085 -9.426 1.00 88.62 120 GLY A N 1
ATOM 820 C CA . GLY A 1 120 ? 17.539 -6.084 -10.396 1.00 88.62 120 GLY A CA 1
ATOM 821 C C . GLY A 1 120 ? 16.176 -6.414 -11.014 1.00 88.62 120 GLY A C 1
ATOM 822 O O . GLY A 1 120 ? 15.657 -7.522 -10.895 1.00 88.62 120 GLY A O 1
ATOM 823 N N . GLY A 1 121 ? 15.570 -5.417 -11.657 1.00 89.62 121 GLY A N 1
ATOM 824 C CA . GLY A 1 121 ? 14.206 -5.492 -12.186 1.00 89.62 121 GLY A CA 1
ATOM 825 C C . GLY A 1 121 ? 13.309 -4.380 -11.639 1.00 89.62 121 GLY A C 1
ATOM 826 O O . GLY A 1 121 ? 13.762 -3.561 -10.835 1.00 89.62 121 GLY A O 1
ATOM 827 N N . PRO A 1 122 ? 12.049 -4.307 -12.100 1.00 93.50 122 PRO A N 1
ATOM 828 C CA . PRO A 1 122 ? 11.115 -3.306 -11.611 1.00 93.50 122 PRO A CA 1
ATOM 829 C C . PRO A 1 122 ? 10.787 -3.558 -10.130 1.00 93.50 122 PRO A C 1
ATOM 831 O O . PRO A 1 122 ? 10.640 -4.715 -9.724 1.00 93.50 122 PRO A O 1
ATOM 834 N N . PRO A 1 123 ? 10.638 -2.498 -9.318 1.00 96.06 123 PRO A N 1
ATOM 835 C CA . PRO A 1 123 ? 10.194 -2.654 -7.944 1.00 96.06 123 PRO A CA 1
ATOM 836 C C . PRO A 1 123 ? 8.751 -3.173 -7.884 1.00 96.06 123 PRO A C 1
ATOM 838 O O . PRO A 1 123 ? 7.994 -3.090 -8.850 1.00 96.06 123 PRO A O 1
ATOM 841 N N . THR A 1 124 ? 8.348 -3.692 -6.731 1.00 97.31 124 THR A N 1
ATOM 842 C CA . THR A 1 124 ? 6.964 -4.085 -6.436 1.00 97.31 124 THR A CA 1
ATOM 843 C C . THR A 1 124 ? 6.425 -3.213 -5.315 1.00 97.31 124 THR A C 1
ATOM 845 O O . THR A 1 124 ? 7.070 -3.073 -4.280 1.00 97.31 124 THR A O 1
ATOM 848 N N . HIS A 1 125 ? 5.240 -2.635 -5.495 1.00 97.75 125 HIS A N 1
ATOM 849 C CA . HIS A 1 125 ? 4.528 -1.964 -4.414 1.00 97.75 125 HIS A CA 1
ATOM 850 C C . HIS A 1 125 ? 3.756 -2.999 -3.596 1.00 97.75 125 HIS A C 1
ATOM 852 O O . HIS A 1 125 ? 2.922 -3.717 -4.149 1.00 97.75 125 HIS A O 1
ATOM 858 N N . LEU A 1 126 ? 4.029 -3.078 -2.297 1.00 97.88 126 LEU A N 1
ATOM 859 C CA . LEU A 1 126 ? 3.223 -3.835 -1.343 1.00 97.88 126 LEU A CA 1
ATOM 860 C C . LEU A 1 126 ? 2.283 -2.832 -0.680 1.00 97.88 126 LEU A C 1
ATOM 862 O O . LEU A 1 126 ? 2.735 -1.930 0.023 1.00 97.88 126 LEU A O 1
ATOM 866 N N . VAL A 1 127 ? 0.993 -2.944 -0.968 1.00 97.75 127 VAL A N 1
ATOM 867 C CA . VAL A 1 127 ? -0.026 -2.010 -0.487 1.00 97.75 127 VAL A CA 1
ATOM 868 C C . VAL A 1 127 ? -0.900 -2.724 0.518 1.00 97.75 127 VAL A C 1
ATOM 870 O O . VAL A 1 127 ? -1.448 -3.778 0.202 1.00 97.75 127 VAL A O 1
ATOM 873 N N . GLU A 1 128 ? -1.047 -2.145 1.702 1.00 96.88 128 GLU A N 1
ATOM 874 C CA . GLU A 1 128 ? -1.833 -2.718 2.790 1.00 96.88 128 GLU A CA 1
ATOM 875 C C . GLU A 1 128 ? -2.762 -1.661 3.394 1.00 96.88 128 GLU A C 1
ATOM 877 O O . GLU A 1 128 ? -2.365 -0.528 3.671 1.00 96.88 128 GLU A O 1
ATOM 882 N N . LEU A 1 129 ? -4.028 -2.032 3.562 1.00 96.75 129 LEU A N 1
ATOM 883 C CA . LEU A 1 129 ? -5.059 -1.241 4.215 1.00 96.75 129 LEU A CA 1
ATOM 884 C C . LEU A 1 129 ? -5.155 -1.661 5.678 1.00 96.75 129 LEU A C 1
ATOM 886 O O . LEU A 1 129 ? -5.388 -2.833 5.973 1.00 96.75 129 LEU A O 1
ATOM 890 N N . PHE A 1 130 ? -5.063 -0.691 6.577 1.00 95.69 130 PHE A N 1
ATOM 891 C CA . PHE A 1 130 ? -5.207 -0.866 8.013 1.00 95.69 130 PHE A CA 1
ATOM 892 C C . PHE A 1 130 ? -6.426 -0.118 8.544 1.00 95.69 130 PHE A C 1
ATOM 894 O O . PHE A 1 130 ? -6.773 0.956 8.054 1.00 95.69 130 PHE A O 1
ATOM 901 N N . THR A 1 131 ? -7.024 -0.655 9.602 1.00 94.06 131 THR A N 1
ATOM 902 C CA . THR A 1 131 ? -8.026 0.025 10.439 1.00 94.06 131 THR A CA 1
ATOM 903 C C . THR A 1 131 ? -7.524 0.135 11.868 1.00 94.06 131 THR A C 1
ATOM 905 O O . THR A 1 131 ? -6.589 -0.562 12.265 1.00 94.06 131 THR A O 1
ATOM 908 N N . PHE A 1 132 ? -8.165 0.986 12.662 1.00 89.25 132 PHE A N 1
ATOM 909 C CA . PHE A 1 132 ? -7.914 1.086 14.095 1.00 89.25 132 PHE A CA 1
ATOM 910 C C . PHE A 1 132 ? -9.142 0.555 14.826 1.00 89.25 132 PHE A C 1
ATOM 912 O O . PHE A 1 132 ? -10.159 1.233 14.921 1.00 89.25 132 PHE A O 1
ATOM 919 N N . ALA A 1 133 ? -9.080 -0.689 15.301 1.00 73.12 133 ALA A N 1
ATOM 920 C CA . ALA A 1 133 ? -10.209 -1.283 16.006 1.00 73.12 133 ALA A CA 1
ATOM 921 C C . ALA A 1 133 ? -10.547 -0.468 17.268 1.00 73.12 133 ALA A C 1
ATOM 923 O O . ALA A 1 133 ? -9.671 -0.222 18.099 1.00 73.12 133 ALA A O 1
ATOM 924 N N . ALA A 1 134 ? -11.825 -0.123 17.457 1.00 62.41 134 ALA A N 1
ATOM 925 C CA . ALA A 1 134 ? -12.305 0.622 18.627 1.00 62.41 134 ALA A CA 1
ATOM 926 C C . ALA A 1 134 ? -11.993 -0.077 19.971 1.00 62.41 134 ALA A C 1
ATOM 928 O O . ALA A 1 134 ? -11.841 0.578 20.997 1.00 62.41 134 ALA A O 1
ATOM 929 N N . GLY A 1 135 ? -11.833 -1.408 19.970 1.00 56.44 135 GLY A N 1
ATOM 930 C CA . GLY A 1 135 ? -11.418 -2.188 21.145 1.00 56.44 135 GLY A CA 1
ATOM 931 C C . GLY A 1 135 ? -9.948 -2.009 21.549 1.00 56.44 135 GLY A C 1
ATOM 932 O O . GLY A 1 135 ? -9.574 -2.386 22.655 1.00 56.44 135 GLY A O 1
ATOM 933 N N . ASN A 1 136 ? -9.131 -1.396 20.688 1.00 57.47 136 ASN A N 1
ATOM 934 C CA . ASN A 1 136 ? -7.735 -1.051 20.952 1.00 57.47 136 ASN A CA 1
ATOM 935 C C . ASN A 1 136 ? -7.589 0.429 21.336 1.00 57.47 136 ASN A C 1
ATOM 937 O O . ASN A 1 136 ? -6.535 1.010 21.105 1.00 57.47 136 ASN A O 1
ATOM 941 N N . ALA A 1 137 ? -8.621 1.058 21.907 1.00 55.44 137 ALA A N 1
ATOM 942 C CA . ALA A 1 137 ? -8.633 2.471 22.306 1.00 55.44 137 ALA A CA 1
ATOM 943 C C . ALA A 1 137 ? -7.768 2.781 23.550 1.00 55.44 137 ALA A C 1
ATOM 945 O O . ALA A 1 137 ? -8.175 3.512 24.453 1.00 55.44 137 ALA A O 1
ATOM 946 N N . GLY A 1 138 ? -6.560 2.220 23.609 1.00 59.28 138 GLY A N 1
ATOM 947 C CA . GLY A 1 138 ? -5.488 2.788 24.417 1.00 59.28 138 GLY A CA 1
ATOM 948 C C . GLY A 1 138 ? -5.013 4.123 23.823 1.00 59.28 138 GLY A C 1
ATOM 949 O O . GLY A 1 138 ? -5.434 4.501 22.729 1.00 59.28 138 GLY A O 1
ATOM 950 N N . PRO A 1 139 ? -4.099 4.838 24.499 1.00 62.00 139 PRO A N 1
ATOM 951 C CA . PRO A 1 139 ? -3.552 6.106 24.000 1.00 62.00 139 PRO A CA 1
ATOM 952 C C . PRO A 1 139 ? -2.867 5.977 22.624 1.00 62.00 139 PRO A C 1
ATOM 954 O O . PRO A 1 139 ? -2.697 6.974 21.928 1.00 62.00 139 PRO A O 1
ATOM 957 N N . THR A 1 140 ? -2.522 4.752 22.221 1.00 67.88 140 THR A N 1
ATOM 958 C CA . THR A 1 140 ? -1.960 4.401 20.915 1.00 67.88 140 THR A CA 1
ATOM 959 C C . THR A 1 140 ? -2.719 3.190 20.364 1.00 67.88 140 THR A C 1
ATOM 961 O O . THR A 1 140 ? -2.389 2.052 20.711 1.00 67.88 140 THR A O 1
ATOM 964 N N . PRO A 1 141 ? -3.774 3.385 19.554 1.00 75.38 141 PRO A N 1
ATOM 965 C CA . PRO A 1 141 ? -4.508 2.263 18.993 1.00 75.38 141 PRO A CA 1
ATOM 966 C C . PRO A 1 141 ? -3.633 1.481 18.021 1.00 75.38 141 PRO A C 1
ATOM 968 O O . PRO A 1 141 ? -2.965 2.058 17.169 1.00 75.38 141 PRO A O 1
ATOM 971 N N . SER A 1 142 ? -3.636 0.153 18.156 1.00 85.50 142 SER A N 1
AT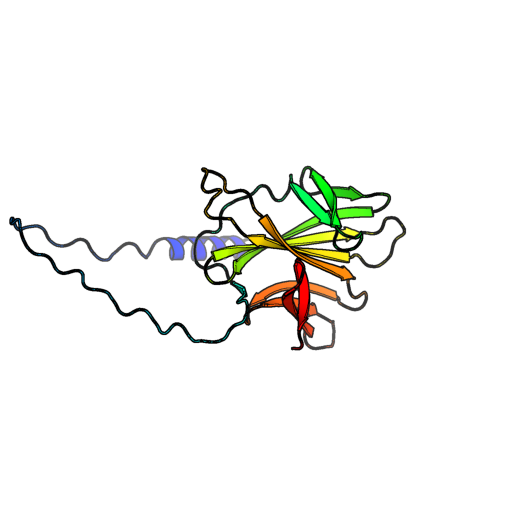OM 972 C CA . SER A 1 142 ? -2.856 -0.724 17.283 1.00 85.50 142 SER A CA 1
ATOM 973 C C . SER A 1 142 ? -3.585 -0.925 15.948 1.00 85.50 142 SER A C 1
ATOM 975 O O . SER A 1 142 ? -4.721 -1.418 15.963 1.00 85.50 142 SER A O 1
ATOM 977 N N . PRO A 1 143 ? -2.960 -0.575 14.807 1.00 92.25 143 PRO A N 1
ATOM 978 C CA . PRO A 1 143 ? -3.496 -0.878 13.490 1.00 92.25 143 PRO A CA 1
ATOM 979 C C . PRO A 1 143 ? -3.740 -2.378 13.299 1.00 92.25 143 PRO A C 1
ATOM 981 O O . PRO A 1 143 ? -2.940 -3.208 13.735 1.00 92.25 143 PRO A O 1
ATOM 984 N N . VAL A 1 144 ? -4.812 -2.724 12.596 1.00 92.38 144 VAL A N 1
ATOM 985 C CA . VAL A 1 144 ? -5.161 -4.093 12.203 1.00 92.38 144 VAL A CA 1
ATOM 986 C C . VAL A 1 144 ? -5.235 -4.148 10.682 1.00 92.38 144 VAL A C 1
ATOM 988 O O . VAL A 1 144 ? -5.947 -3.347 10.076 1.00 92.38 144 VAL A O 1
ATOM 991 N N . GLY A 1 145 ? -4.476 -5.061 10.071 1.00 93.38 145 GLY A N 1
ATOM 992 C CA . GLY A 1 145 ? -4.481 -5.264 8.621 1.00 93.38 145 GLY A CA 1
ATOM 993 C C . GLY A 1 145 ? -5.838 -5.785 8.151 1.00 93.38 145 GLY A C 1
ATOM 994 O O . GLY A 1 145 ? -6.396 -6.710 8.741 1.00 93.38 145 GLY A O 1
ATOM 995 N N . VAL A 1 146 ? -6.381 -5.159 7.111 1.00 94.06 146 VAL A N 1
ATOM 996 C CA . VAL A 1 146 ? -7.694 -5.471 6.528 1.00 94.06 146 VAL A CA 1
ATOM 997 C C . VAL A 1 146 ? -7.533 -6.176 5.197 1.00 94.06 146 VAL A C 1
ATOM 999 O O . VAL A 1 146 ? -8.146 -7.216 4.972 1.00 94.06 146 VAL A O 1
ATOM 1002 N N . ALA A 1 147 ? -6.743 -5.587 4.300 1.00 95.25 147 ALA A N 1
ATOM 1003 C CA . ALA A 1 147 ? -6.526 -6.131 2.974 1.00 95.25 147 ALA A CA 1
ATOM 1004 C C . ALA A 1 147 ? -5.179 -5.698 2.402 1.00 95.25 147 ALA A C 1
ATOM 1006 O O . ALA A 1 147 ? -4.755 -4.568 2.635 1.00 95.25 147 ALA A O 1
ATOM 1007 N N . ALA A 1 148 ? -4.542 -6.560 1.611 1.00 96.50 148 ALA A N 1
ATOM 1008 C CA . ALA A 1 148 ? -3.259 -6.255 0.987 1.00 96.50 148 ALA A CA 1
ATOM 1009 C C . ALA A 1 148 ? -3.182 -6.700 -0.479 1.00 96.50 148 ALA A C 1
ATOM 1011 O O . ALA A 1 148 ? -3.939 -7.563 -0.930 1.00 96.50 148 ALA A O 1
ATOM 1012 N N . VAL A 1 149 ? -2.252 -6.114 -1.233 1.00 96.75 149 VAL A N 1
ATOM 1013 C CA . VAL A 1 149 ? -1.891 -6.546 -2.590 1.00 96.75 149 VAL A CA 1
ATOM 1014 C C . VAL A 1 149 ? -0.424 -6.245 -2.886 1.00 96.75 149 VAL A C 1
ATOM 1016 O O . VAL A 1 149 ? 0.109 -5.216 -2.478 1.00 96.75 149 VAL A O 1
ATOM 1019 N N . ALA A 1 150 ? 0.228 -7.142 -3.625 1.00 97.00 150 ALA A N 1
ATOM 1020 C CA . ALA A 1 150 ? 1.519 -6.886 -4.251 1.00 97.00 150 ALA A CA 1
ATOM 1021 C C . ALA A 1 150 ? 1.303 -6.516 -5.720 1.00 97.00 150 ALA A C 1
ATOM 1023 O O . ALA A 1 150 ? 0.675 -7.266 -6.469 1.00 97.00 150 ALA A O 1
ATOM 1024 N N . VAL A 1 151 ? 1.829 -5.369 -6.138 1.00 96.44 151 VAL A N 1
ATOM 1025 C CA . VAL A 1 151 ? 1.644 -4.847 -7.491 1.00 96.44 151 VAL A CA 1
ATOM 1026 C C . VAL A 1 151 ? 2.996 -4.459 -8.087 1.00 96.44 151 VAL A C 1
ATOM 1028 O O . VAL A 1 151 ? 3.602 -3.487 -7.630 1.00 96.44 151 VAL A O 1
ATOM 1031 N N . PRO A 1 152 ? 3.475 -5.159 -9.129 1.00 95.94 152 PRO A N 1
ATOM 1032 C CA . PRO A 1 152 ? 4.693 -4.770 -9.828 1.00 95.94 152 PRO A CA 1
ATOM 1033 C C . PRO A 1 152 ? 4.588 -3.350 -10.399 1.00 95.94 152 PRO A C 1
ATOM 1035 O O . PRO A 1 152 ? 3.552 -2.949 -10.954 1.00 95.94 152 PRO A O 1
ATOM 1038 N N . ALA A 1 153 ? 5.663 -2.575 -10.273 1.00 93.62 153 ALA A N 1
ATOM 1039 C CA . ALA A 1 153 ? 5.803 -1.303 -10.960 1.00 93.62 153 ALA A CA 1
ATOM 1040 C C . ALA A 1 153 ? 5.798 -1.535 -12.473 1.00 93.62 153 ALA A C 1
ATOM 1042 O O . ALA A 1 153 ? 6.370 -2.504 -12.973 1.00 93.62 153 ALA A O 1
ATOM 1043 N N . ASP A 1 154 ? 5.127 -0.645 -13.200 1.00 93.94 154 ASP A N 1
ATOM 1044 C CA . ASP A 1 154 ? 5.182 -0.669 -14.654 1.00 93.94 154 ASP A CA 1
ATOM 1045 C C . ASP A 1 154 ? 6.495 -0.007 -15.091 1.00 93.94 154 ASP A C 1
ATOM 1047 O O . ASP A 1 154 ? 6.682 1.177 -14.800 1.00 93.94 154 ASP A O 1
ATOM 1051 N N . PRO A 1 155 ? 7.404 -0.717 -15.779 1.00 92.31 155 PRO A N 1
ATOM 1052 C CA . PRO A 1 155 ? 8.678 -0.144 -16.203 1.00 92.31 155 PRO A CA 1
ATOM 1053 C C . PRO A 1 155 ? 8.528 0.991 -17.230 1.00 92.31 155 PRO A C 1
ATOM 1055 O O . PRO A 1 155 ? 9.506 1.681 -17.508 1.00 92.31 155 PRO A O 1
ATOM 1058 N N . ARG A 1 156 ? 7.342 1.179 -17.825 1.00 94.00 156 ARG A N 1
ATOM 1059 C CA . ARG A 1 156 ? 7.060 2.269 -18.773 1.00 94.00 156 ARG A CA 1
ATOM 1060 C C . ARG A 1 156 ? 6.520 3.526 -18.098 1.00 94.00 156 ARG A C 1
ATOM 1062 O O . ARG A 1 156 ? 6.573 4.594 -18.705 1.00 94.00 156 ARG A O 1
ATOM 1069 N N . ALA A 1 157 ? 5.971 3.406 -16.891 1.00 96.06 157 ALA A N 1
ATOM 1070 C CA . ALA A 1 157 ? 5.447 4.551 -16.161 1.00 96.06 157 ALA A CA 1
ATOM 1071 C C . ALA A 1 157 ? 6.611 5.408 -15.649 1.00 96.06 157 ALA A C 1
ATOM 1073 O O . ALA A 1 157 ? 7.546 4.894 -15.036 1.00 96.06 157 ALA A O 1
ATOM 1074 N N . VAL A 1 158 ? 6.545 6.721 -15.867 1.00 96.38 158 VAL A N 1
ATOM 1075 C CA . VAL A 1 158 ? 7.552 7.658 -15.335 1.00 96.38 158 VAL A CA 1
ATOM 1076 C C . VAL A 1 158 ? 7.300 8.007 -13.874 1.00 96.38 158 VAL A C 1
ATOM 1078 O O . VAL A 1 158 ? 8.215 8.419 -13.168 1.00 96.38 158 VAL A O 1
ATOM 1081 N N . ALA A 1 159 ? 6.063 7.821 -13.416 1.00 95.25 159 ALA A N 1
ATOM 1082 C CA . ALA A 1 159 ? 5.688 7.926 -12.018 1.00 95.25 159 ALA A CA 1
ATOM 1083 C C . ALA A 1 159 ? 4.522 6.983 -11.712 1.00 95.25 159 ALA A C 1
ATOM 1085 O O . ALA A 1 159 ? 3.660 6.723 -12.554 1.00 95.25 159 ALA A O 1
ATOM 1086 N N . THR A 1 160 ? 4.482 6.483 -10.481 1.00 97.25 160 THR A N 1
ATOM 1087 C CA . THR A 1 160 ? 3.300 5.841 -9.903 1.00 97.25 160 THR A CA 1
ATOM 1088 C C . THR A 1 160 ? 2.994 6.540 -8.590 1.00 97.25 160 THR A C 1
ATOM 1090 O O . THR A 1 160 ? 3.885 6.677 -7.759 1.00 97.25 160 THR A O 1
ATOM 1093 N N . ARG A 1 161 ? 1.743 6.956 -8.406 1.00 96.94 161 ARG A N 1
ATOM 1094 C CA . ARG A 1 161 ? 1.241 7.584 -7.184 1.00 96.94 161 ARG A CA 1
ATOM 1095 C C . ARG A 1 161 ? 0.094 6.762 -6.617 1.00 96.94 161 ARG A C 1
ATOM 1097 O O . ARG A 1 161 ? -0.741 6.262 -7.379 1.00 96.94 161 ARG A O 1
ATOM 1104 N N . TRP A 1 162 ? 0.020 6.687 -5.294 1.00 98.00 162 TRP A N 1
ATOM 1105 C CA . TRP A 1 162 ? -1.138 6.142 -4.602 1.00 98.00 162 TRP A CA 1
ATOM 1106 C C . TRP A 1 162 ? -1.991 7.261 -4.010 1.00 98.00 162 TRP A C 1
ATOM 1108 O O . TRP A 1 162 ? -1.513 8.329 -3.622 1.00 98.00 162 TRP A O 1
ATOM 1118 N N . ALA A 1 163 ? -3.299 7.049 -4.016 1.00 97.69 163 ALA A N 1
ATOM 1119 C CA . ALA A 1 163 ? -4.258 7.983 -3.451 1.00 97.69 163 ALA A CA 1
ATOM 1120 C C . ALA A 1 163 ? -5.485 7.232 -2.946 1.00 97.69 163 ALA A C 1
ATOM 1122 O O . ALA A 1 163 ? -5.687 6.056 -3.242 1.00 97.69 163 ALA A O 1
ATOM 1123 N N . VAL A 1 164 ? -6.329 7.939 -2.207 1.00 97.31 164 VAL A N 1
ATOM 1124 C CA . VAL A 1 164 ? -7.640 7.454 -1.798 1.00 97.31 164 VAL A CA 1
ATOM 1125 C C . VAL A 1 164 ? -8.689 8.410 -2.348 1.00 97.31 164 VAL A C 1
ATOM 1127 O O . VAL A 1 164 ? -8.567 9.626 -2.195 1.00 97.31 164 VAL A O 1
ATOM 1130 N N . GLY A 1 165 ? -9.700 7.873 -3.021 1.00 93.81 165 GLY A N 1
ATOM 1131 C CA . GLY A 1 165 ? -10.755 8.660 -3.650 1.00 93.81 165 GLY A CA 1
ATOM 1132 C C . GLY A 1 165 ? -11.669 7.794 -4.505 1.00 93.81 165 GLY A C 1
ATOM 1133 O O . GLY A 1 165 ? -11.357 6.640 -4.784 1.00 93.81 165 GLY A O 1
ATOM 1134 N N . ASN A 1 166 ? -12.803 8.350 -4.937 1.00 91.00 166 ASN A N 1
ATOM 1135 C CA . ASN A 1 166 ? -13.795 7.628 -5.747 1.00 91.00 166 ASN A CA 1
ATOM 1136 C C . ASN A 1 166 ? -14.165 6.264 -5.137 1.00 91.00 166 ASN A C 1
ATOM 1138 O O . ASN A 1 166 ? -14.168 5.241 -5.827 1.00 91.00 166 ASN A O 1
ATOM 1142 N N . ASP A 1 167 ? -14.406 6.253 -3.827 1.00 94.12 167 ASP A N 1
ATOM 1143 C CA . ASP A 1 167 ? -14.756 5.072 -3.038 1.00 94.12 167 ASP A CA 1
ATOM 1144 C C . ASP A 1 167 ? -13.699 3.939 -3.035 1.00 94.12 167 ASP A C 1
ATOM 1146 O O . ASP A 1 167 ? -14.033 2.811 -2.685 1.00 94.12 167 ASP A O 1
ATOM 1150 N N . ALA A 1 168 ? -12.441 4.203 -3.428 1.00 96.19 168 ALA A N 1
ATOM 1151 C CA . ALA A 1 168 ? -11.397 3.190 -3.620 1.00 96.19 168 ALA A CA 1
ATOM 1152 C C . ALA A 1 168 ? -9.973 3.669 -3.268 1.00 96.19 168 ALA A C 1
ATOM 1154 O O . ALA A 1 168 ? -9.694 4.864 -3.129 1.00 96.19 168 ALA A O 1
ATOM 1155 N N . ILE A 1 169 ? -9.042 2.713 -3.191 1.00 97.81 169 ILE A N 1
ATOM 1156 C CA . ILE A 1 169 ? -7.602 2.991 -3.263 1.00 97.81 169 ILE A CA 1
ATOM 1157 C C . ILE A 1 169 ? -7.232 3.122 -4.742 1.00 97.81 169 ILE A C 1
ATOM 1159 O O . ILE A 1 169 ? -7.555 2.254 -5.552 1.00 97.81 169 ILE A O 1
ATOM 1163 N N . LEU A 1 170 ? -6.565 4.206 -5.112 1.00 97.69 170 LEU A N 1
ATOM 1164 C CA . LEU A 1 170 ? -6.227 4.538 -6.489 1.00 97.69 170 LEU A CA 1
ATOM 1165 C C . LEU A 1 170 ? -4.733 4.337 -6.719 1.00 97.69 170 LEU A C 1
ATOM 1167 O O . LEU A 1 170 ? -3.913 4.918 -6.011 1.00 97.69 170 LEU A O 1
ATOM 1171 N N . ARG A 1 171 ? -4.389 3.569 -7.753 1.00 97.88 171 ARG A N 1
ATOM 1172 C CA . ARG A 1 171 ? -3.054 3.567 -8.354 1.00 97.88 171 ARG A CA 1
ATOM 1173 C C . ARG A 1 171 ? -3.098 4.417 -9.610 1.00 97.88 171 ARG A C 1
ATOM 1175 O O . ARG A 1 171 ? -3.748 4.027 -10.578 1.00 97.88 171 ARG A O 1
ATOM 1182 N N . ILE A 1 172 ? -2.382 5.530 -9.600 1.00 97.62 172 ILE A N 1
ATOM 1183 C CA . ILE A 1 172 ? -2.278 6.455 -10.727 1.00 97.62 172 ILE A CA 1
ATOM 1184 C C . ILE A 1 172 ? -0.898 6.266 -11.350 1.00 97.62 172 ILE A C 1
ATOM 1186 O O . ILE A 1 172 ? 0.112 6.373 -10.653 1.00 97.62 172 ILE A O 1
ATOM 1190 N N . ARG A 1 173 ? -0.844 5.949 -12.642 1.00 97.50 173 ARG A N 1
ATOM 1191 C CA . ARG A 1 173 ? 0.402 5.814 -13.405 1.00 97.50 173 ARG A CA 1
ATOM 1192 C C . ARG A 1 173 ? 0.473 6.912 -14.448 1.00 97.50 173 ARG A C 1
ATOM 1194 O O . ARG A 1 173 ? -0.434 7.020 -15.270 1.00 97.50 173 ARG A O 1
ATOM 1201 N N . SER A 1 174 ? 1.564 7.662 -14.421 1.00 97.62 174 SER A N 1
ATOM 1202 C CA . SER A 1 174 ? 1.829 8.736 -15.372 1.00 97.62 174 SER A CA 1
ATOM 1203 C C . SER A 1 174 ? 2.845 8.290 -16.414 1.00 97.62 174 SER A C 1
ATOM 1205 O O . SER A 1 174 ? 3.805 7.574 -16.105 1.00 97.62 174 SER A O 1
ATOM 1207 N N . TYR A 1 175 ? 2.655 8.759 -17.643 1.00 97.38 175 TYR A N 1
ATOM 1208 C CA . TYR A 1 175 ? 3.499 8.475 -18.803 1.00 97.38 175 TYR A CA 1
ATOM 1209 C C . TYR A 1 175 ? 3.844 9.796 -19.506 1.00 97.38 175 TYR A C 1
ATOM 1211 O O . TYR A 1 175 ? 3.108 10.768 -19.378 1.00 97.38 175 TYR A O 1
ATOM 1219 N N . VAL A 1 176 ? 4.962 9.849 -20.239 1.00 94.94 176 VAL A N 1
ATOM 1220 C CA . VAL A 1 176 ? 5.447 11.101 -20.862 1.00 94.94 176 VAL A CA 1
ATOM 1221 C C . VAL A 1 176 ? 4.437 11.677 -21.860 1.00 94.94 176 VAL A C 1
ATOM 1223 O O . VAL A 1 176 ? 4.184 12.876 -21.846 1.00 94.94 176 VAL A O 1
ATOM 1226 N N . ASP A 1 177 ? 3.827 10.812 -22.674 1.00 93.81 177 ASP A N 1
ATOM 1227 C CA . ASP A 1 177 ? 2.987 11.205 -23.813 1.00 93.81 177 ASP A CA 1
ATOM 1228 C C . ASP A 1 177 ? 1.616 10.511 -23.793 1.00 93.81 177 ASP A C 1
ATOM 1230 O O . ASP A 1 177 ? 1.037 10.184 -24.831 1.00 93.81 177 ASP A O 1
ATOM 1234 N N . SER A 1 178 ? 1.093 10.189 -22.610 1.00 95.06 178 SER A N 1
ATOM 1235 C CA . SER A 1 178 ? -0.222 9.555 -22.477 1.00 95.06 178 SER A CA 1
ATOM 1236 C C . SER A 1 178 ? -0.946 10.049 -21.228 1.00 95.06 178 SER A C 1
ATOM 1238 O O . SER A 1 178 ? -0.283 10.400 -20.251 1.00 95.06 178 SER A O 1
ATOM 1240 N N . PRO A 1 179 ? -2.292 10.092 -21.241 1.00 96.31 179 PRO A N 1
ATOM 1241 C CA . PRO A 1 179 ? -3.066 10.396 -20.046 1.00 96.31 179 PRO A CA 1
ATOM 1242 C C . PRO A 1 179 ? -2.722 9.455 -18.890 1.00 96.31 179 PRO A C 1
ATOM 1244 O O . PRO A 1 179 ? -2.336 8.306 -19.110 1.00 96.31 179 PRO A O 1
ATOM 1247 N N . ASP A 1 180 ? -2.927 9.938 -17.665 1.00 96.56 180 ASP A N 1
ATOM 1248 C CA . ASP A 1 180 ? -2.780 9.110 -16.475 1.00 96.56 180 ASP A CA 1
ATOM 1249 C C . ASP A 1 180 ? -3.720 7.901 -16.536 1.00 96.56 180 ASP A C 1
ATOM 1251 O O . ASP A 1 180 ? -4.929 8.023 -16.760 1.00 96.56 180 ASP A O 1
ATOM 1255 N N . GLU A 1 181 ? -3.171 6.723 -16.265 1.00 96.75 181 GLU A N 1
ATOM 1256 C CA . GLU A 1 181 ? -3.963 5.515 -16.090 1.00 96.75 181 GLU A CA 1
ATOM 1257 C C . GLU A 1 181 ? -4.259 5.300 -14.613 1.00 96.75 181 GLU A C 1
ATOM 1259 O O . GLU A 1 181 ? -3.345 5.187 -13.791 1.00 96.75 181 GLU A O 1
ATOM 1264 N N . THR A 1 182 ? -5.542 5.171 -14.282 1.00 97.06 182 THR A N 1
ATOM 1265 C CA . THR A 1 182 ? -5.982 4.887 -12.916 1.00 97.06 182 THR A CA 1
ATOM 1266 C C . THR A 1 182 ? -6.504 3.462 -12.807 1.00 97.06 182 THR A C 1
ATOM 1268 O O . THR A 1 182 ? -7.392 3.054 -13.551 1.00 97.06 182 THR A O 1
ATOM 1271 N N . THR A 1 183 ? -5.968 2.700 -11.857 1.00 97.19 183 THR A N 1
ATOM 1272 C CA . THR A 1 183 ? -6.554 1.432 -11.401 1.00 97.19 183 THR A CA 1
ATOM 1273 C C . THR A 1 183 ? -7.136 1.632 -10.012 1.00 97.19 183 THR A C 1
ATOM 1275 O O . THR A 1 183 ? -6.465 2.178 -9.134 1.00 97.19 183 THR A O 1
ATOM 1278 N N . ARG A 1 184 ? -8.371 1.182 -9.807 1.00 97.00 184 ARG A N 1
ATOM 1279 C CA . ARG A 1 184 ? -9.063 1.250 -8.519 1.00 97.00 184 ARG A CA 1
ATOM 1280 C C . ARG A 1 184 ? -8.910 -0.084 -7.801 1.00 97.00 184 ARG A C 1
ATOM 1282 O O . ARG A 1 184 ? -8.982 -1.124 -8.441 1.00 97.00 184 ARG A O 1
ATOM 1289 N N . TYR A 1 185 ? -8.723 -0.064 -6.490 1.00 96.81 185 TYR A N 1
ATOM 1290 C CA . TYR A 1 185 ? -8.642 -1.255 -5.652 1.00 96.81 185 TYR A CA 1
ATOM 1291 C C . TYR A 1 185 ? -9.655 -1.163 -4.519 1.00 96.81 185 TYR A C 1
ATOM 1293 O O . TYR A 1 185 ? -9.761 -0.127 -3.855 1.00 96.81 185 TYR A O 1
ATOM 1301 N N . LEU A 1 186 ? -10.367 -2.264 -4.291 1.00 95.56 186 LEU A N 1
ATOM 1302 C CA . LEU A 1 186 ? -11.309 -2.419 -3.186 1.00 95.56 186 LEU A CA 1
ATOM 1303 C C . LEU A 1 186 ? -10.934 -3.633 -2.331 1.00 95.56 186 LEU A C 1
ATOM 1305 O O . LEU A 1 186 ? -10.413 -4.612 -2.872 1.00 95.56 186 LEU A O 1
ATOM 1309 N N . PRO A 1 187 ? -11.218 -3.614 -1.018 1.00 94.19 187 PRO A N 1
ATOM 1310 C CA . PRO A 1 187 ? -11.135 -4.803 -0.187 1.00 94.19 187 PRO A CA 1
ATOM 1311 C C . PRO A 1 187 ? -12.056 -5.887 -0.743 1.00 94.19 187 PRO A C 1
ATOM 1313 O O . PRO A 1 187 ? -13.265 -5.699 -0.876 1.00 94.19 187 PRO A O 1
ATOM 1316 N N . GLY A 1 188 ? -11.459 -7.011 -1.112 1.00 89.00 188 GLY A N 1
ATOM 1317 C CA . GLY A 1 188 ? -12.154 -8.213 -1.525 1.00 89.00 188 GLY A CA 1
ATOM 1318 C C . GLY A 1 188 ? -12.233 -9.244 -0.398 1.00 89.00 188 GLY A C 1
ATOM 1319 O O . GLY A 1 188 ? -11.774 -9.013 0.725 1.00 89.00 188 GLY A O 1
ATOM 1320 N N . PRO A 1 189 ? -12.801 -10.422 -0.697 1.00 81.56 189 PRO A N 1
ATOM 1321 C CA . PRO A 1 189 ? -12.806 -11.548 0.227 1.00 81.56 189 PRO A CA 1
ATOM 1322 C C . PRO A 1 189 ? -11.382 -11.942 0.649 1.00 81.56 189 PRO A C 1
ATOM 1324 O O . PRO A 1 189 ? -10.427 -11.744 -0.098 1.00 81.56 189 PRO A O 1
ATOM 1327 N N . ALA A 1 190 ? -11.255 -12.551 1.831 1.00 82.75 190 ALA A N 1
ATOM 1328 C CA . ALA A 1 190 ? -9.997 -13.101 2.352 1.00 82.75 190 ALA A CA 1
ATOM 1329 C C . ALA A 1 190 ? -8.848 -12.087 2.549 1.00 82.75 190 ALA A C 1
ATOM 1331 O O . ALA A 1 190 ? -7.689 -12.487 2.611 1.00 82.75 190 ALA A O 1
ATOM 1332 N N . GLY A 1 191 ? -9.153 -10.791 2.676 1.00 89.25 191 GLY A N 1
ATOM 1333 C CA . GLY A 1 191 ? -8.146 -9.770 2.980 1.00 89.25 191 GLY A CA 1
ATOM 1334 C C . GLY A 1 191 ? -7.228 -9.438 1.803 1.00 89.25 191 GLY A C 1
ATOM 1335 O O . GLY A 1 191 ? -6.052 -9.130 1.988 1.00 89.25 191 GLY A O 1
ATOM 1336 N N . VAL A 1 192 ? -7.753 -9.489 0.578 1.00 93.00 192 VAL A N 1
ATOM 1337 C CA . VAL A 1 192 ? -7.011 -9.124 -0.637 1.00 93.00 192 VAL A CA 1
ATOM 1338 C C . VAL A 1 192 ? -7.575 -7.835 -1.222 1.00 93.00 192 VAL A C 1
ATOM 1340 O O . VAL A 1 192 ? -8.789 -7.693 -1.337 1.00 93.00 192 VAL A O 1
ATOM 1343 N N . LEU A 1 193 ? -6.716 -6.895 -1.622 1.00 95.00 193 LEU A N 1
ATOM 1344 C CA . LEU A 1 193 ? -7.137 -5.738 -2.416 1.00 95.00 193 LEU A CA 1
ATOM 1345 C C . LEU A 1 193 ? -7.297 -6.162 -3.881 1.00 95.00 193 LEU A C 1
ATOM 1347 O O . LEU A 1 193 ? -6.338 -6.568 -4.537 1.00 95.00 193 LEU A O 1
ATOM 1351 N N . VAL A 1 194 ? -8.519 -6.067 -4.399 1.00 94.88 194 VAL A N 1
ATOM 1352 C CA . VAL A 1 194 ? -8.880 -6.534 -5.740 1.00 94.88 194 VAL A CA 1
ATOM 1353 C C . VAL A 1 194 ? -8.965 -5.340 -6.689 1.00 94.88 194 VAL A C 1
ATOM 1355 O O . VAL A 1 194 ? -9.653 -4.368 -6.361 1.00 94.88 194 VAL A O 1
ATOM 1358 N N . PRO A 1 195 ? -8.301 -5.386 -7.860 1.00 94.81 195 PRO A N 1
ATOM 1359 C CA . PRO A 1 195 ? -8.452 -4.347 -8.861 1.00 94.81 195 PRO A CA 1
ATOM 1360 C C . PRO A 1 195 ? -9.877 -4.377 -9.415 1.00 94.81 195 PRO A C 1
ATOM 1362 O O . PRO A 1 195 ? -10.360 -5.408 -9.887 1.00 94.81 195 PRO A O 1
ATOM 1365 N N . VAL A 1 196 ? -10.540 -3.232 -9.380 1.00 90.81 196 VAL A N 1
ATOM 1366 C CA . VAL A 1 196 ? -11.818 -3.001 -10.045 1.00 90.81 196 VAL A CA 1
ATOM 1367 C C . VAL A 1 196 ? -11.588 -2.057 -11.219 1.00 90.81 196 VAL A C 1
ATOM 1369 O O . VAL A 1 196 ? -10.643 -1.262 -11.217 1.00 90.81 196 VAL A O 1
ATOM 1372 N N . GLY A 1 197 ? -12.404 -2.213 -12.264 1.00 76.50 197 GLY A N 1
ATOM 1373 C CA . GLY A 1 197 ? -12.304 -1.398 -13.474 1.00 76.50 197 GLY A CA 1
ATOM 1374 C C . GLY A 1 197 ? -12.346 0.111 -13.181 1.00 76.50 197 GLY A C 1
ATOM 1375 O O . GLY A 1 197 ? -12.715 0.508 -12.069 1.00 76.50 197 GLY A O 1
ATOM 1376 N N . PRO A 1 198 ? -11.944 0.939 -14.161 1.00 63.28 198 PRO A N 1
ATOM 1377 C CA . PRO A 1 198 ? -11.971 2.395 -14.027 1.00 63.28 198 PRO A CA 1
ATOM 1378 C C . PRO A 1 198 ? -13.361 2.908 -13.620 1.00 63.28 198 PRO A C 1
ATOM 1380 O O . PRO A 1 198 ? -14.368 2.411 -14.174 1.00 63.28 198 PRO A O 1
#